Protein AF-A0A957SD73-F1 (afdb_monomer_lite)

Sequence (238 aa):
LAELARFARFSDIEFENLEGSTLFSKCFSLVGYYSRRQTLPDLIVRLGEERSAVNWQPFADRILAAPAMTEAESITAVTDQNLRLVGVSEAEQQHAERQINEAFFQCLAALLADKHQVVLLFDAYEAAPEEAESFITGHLLPYLLDESLRELVIIITGRQTPDLSSLGLNQLIVKTNLEPFTIDDVRDFMTVRSIQENPPDFTFKGVHLLSGGVPGDLALMADRLTAVASQHDPFFDD

pLDDT: mean 81.36, std 14.56, range [41.03, 97.62]

Radius of gyration: 27.58 Å; chains: 1; bounding box: 64×50×79 Å

Foldseek 3Di:
DVVLCVVCVVVVHRLVPQDDDDPVSSVVSVCLVCLVVVNNLVVLVVCCVVCVVDDSVVVSVVSVVDDRDDPVVSVVCNDPVNPPPVPQDPVNVVVVVVVVLVVVLVVVLVCCVVPVADEAEAEAVVPDDPVVVCCCLVRVVLCCVPPSCVRYHYHYDHPDDDPNVVSPCVVVDDDDDDDADDLVSLVVVLVVLVHDADPPVGDSVVVCVVCVRHVVSSVVVSVVVVVVVVVPDVVPDD

Structure (mmCIF, N/CA/C/O backbone):
data_AF-A0A957SD73-F1
#
_entry.id   AF-A0A957SD73-F1
#
loop_
_atom_site.group_PDB
_atom_site.id
_atom_site.type_symbol
_atom_site.label_atom_id
_atom_site.label_alt_id
_atom_site.label_comp_id
_atom_site.label_asym_id
_atom_site.label_entity_id
_atom_site.label_seq_id
_atom_site.pdbx_PDB_ins_code
_atom_site.Cartn_x
_atom_site.Cartn_y
_atom_site.Cartn_z
_atom_site.occupancy
_atom_site.B_iso_or_equiv
_atom_site.auth_seq_id
_atom_site.auth_comp_id
_atom_site.auth_asym_id
_atom_site.auth_atom_id
_atom_site.pdbx_PDB_model_num
ATOM 1 N N . LEU A 1 1 ? -20.475 9.998 -5.305 1.00 75.56 1 LEU A N 1
ATOM 2 C CA . LEU A 1 1 ? -20.550 11.437 -5.670 1.00 75.56 1 LEU A CA 1
ATOM 3 C C . LEU A 1 1 ? -21.823 11.781 -6.446 1.00 75.56 1 LEU A C 1
ATOM 5 O O . LEU A 1 1 ? -22.510 12.704 -6.039 1.00 75.56 1 LEU A O 1
ATOM 9 N N . ALA A 1 2 ? -22.188 11.033 -7.497 1.00 82.25 2 ALA A N 1
ATOM 10 C CA . ALA A 1 2 ? -23.404 11.298 -8.284 1.00 82.25 2 ALA A CA 1
ATOM 11 C C . ALA A 1 2 ? -24.710 11.309 -7.457 1.00 82.25 2 ALA A C 1
ATOM 13 O O . ALA A 1 2 ? -25.551 12.183 -7.649 1.00 82.25 2 ALA A O 1
ATOM 14 N N . GLU A 1 3 ? -24.859 10.386 -6.502 1.00 80.44 3 GLU A N 1
ATOM 15 C CA . GLU A 1 3 ? -26.035 10.344 -5.617 1.00 80.44 3 GLU A CA 1
ATOM 16 C C . GLU A 1 3 ? -26.129 11.576 -4.708 1.00 80.44 3 GLU A C 1
ATOM 18 O O . GLU A 1 3 ? -27.196 12.170 -4.578 1.00 80.44 3 GLU A O 1
ATOM 23 N N . LEU A 1 4 ? -24.997 12.025 -4.160 1.00 81.50 4 LEU A N 1
ATOM 24 C CA . LEU A 1 4 ? -24.929 13.235 -3.341 1.00 81.50 4 LEU A CA 1
ATOM 25 C C . LEU A 1 4 ? -25.242 14.496 -4.158 1.00 81.50 4 LEU A C 1
ATOM 27 O O . LEU A 1 4 ? -25.952 15.375 -3.683 1.00 81.50 4 LEU A O 1
ATOM 31 N N . ALA A 1 5 ? -24.767 14.574 -5.404 1.00 83.94 5 ALA A N 1
ATOM 32 C CA . ALA A 1 5 ? -25.095 15.678 -6.303 1.00 83.94 5 ALA A CA 1
ATOM 33 C C . ALA A 1 5 ? -26.594 15.721 -6.642 1.00 83.94 5 ALA A C 1
ATOM 35 O O . ALA A 1 5 ? -27.182 16.800 -6.721 1.00 83.94 5 ALA A O 1
ATOM 36 N N . ARG A 1 6 ? -27.234 14.553 -6.796 1.00 84.19 6 ARG A N 1
ATOM 37 C CA . ARG A 1 6 ? -28.689 14.448 -6.966 1.00 84.19 6 ARG A CA 1
ATOM 38 C C . ARG A 1 6 ? -29.431 14.941 -5.724 1.00 84.19 6 ARG A C 1
ATOM 40 O O . ARG A 1 6 ? -30.361 15.728 -5.866 1.00 84.19 6 ARG A O 1
ATOM 47 N N . PHE A 1 7 ? -28.999 14.523 -4.534 1.00 82.88 7 PHE A N 1
ATOM 48 C CA . PHE A 1 7 ? -29.586 14.966 -3.269 1.00 82.88 7 PHE A CA 1
ATOM 49 C C . PHE A 1 7 ? -29.419 16.476 -3.038 1.00 82.88 7 PHE A C 1
ATOM 51 O O . PHE A 1 7 ? -30.375 17.148 -2.658 1.00 82.88 7 PHE A O 1
ATOM 58 N N . ALA A 1 8 ? -28.236 17.031 -3.321 1.00 82.81 8 ALA A N 1
ATOM 59 C CA . ALA A 1 8 ? -27.967 18.464 -3.205 1.00 82.81 8 ALA A CA 1
ATOM 60 C C . ALA A 1 8 ? -28.892 19.282 -4.120 1.00 82.81 8 ALA A C 1
ATOM 62 O O . ALA A 1 8 ? -29.536 20.217 -3.655 1.00 82.81 8 ALA A O 1
ATOM 63 N N . ARG A 1 9 ? -29.061 18.862 -5.383 1.00 82.44 9 ARG A N 1
ATOM 64 C CA . ARG A 1 9 ? -30.008 19.494 -6.320 1.00 82.44 9 ARG A CA 1
ATOM 65 C C . ARG A 1 9 ? -31.457 19.378 -5.865 1.00 82.44 9 ARG A C 1
ATOM 67 O O . ARG A 1 9 ? -32.189 20.355 -5.933 1.00 82.44 9 ARG A O 1
ATOM 74 N N . PHE A 1 10 ? -31.866 18.199 -5.394 1.00 79.44 10 PHE A N 1
ATOM 75 C CA . PHE A 1 10 ? -33.194 18.001 -4.806 1.00 79.44 10 PHE A CA 1
ATOM 76 C C . PHE A 1 10 ? -33.423 18.930 -3.608 1.00 79.44 10 PHE A C 1
ATOM 78 O O . PHE A 1 10 ? -34.540 19.365 -3.344 1.00 79.44 10 PHE A O 1
ATOM 85 N N . SER A 1 11 ? -32.340 19.270 -2.917 1.00 77.00 11 SER A N 1
ATOM 86 C CA . SER A 1 11 ? -32.345 20.144 -1.761 1.00 77.00 11 SER A CA 1
ATOM 87 C C . SER A 1 11 ? -32.165 21.634 -2.055 1.00 77.00 11 SER A C 1
ATOM 89 O O . SER A 1 11 ? -32.082 22.407 -1.104 1.00 77.00 11 SER A O 1
ATOM 91 N N . ASP A 1 12 ? -32.163 22.033 -3.331 1.00 82.69 12 ASP A N 1
ATOM 92 C CA . ASP A 1 12 ? -31.912 23.405 -3.799 1.00 82.69 12 ASP A CA 1
ATOM 93 C C . ASP A 1 12 ? -30.539 23.957 -3.366 1.00 82.69 12 ASP A C 1
ATOM 95 O O . ASP A 1 12 ? -30.356 25.130 -3.038 1.00 82.69 12 ASP A O 1
ATOM 99 N N . ILE A 1 13 ? -29.546 23.065 -3.332 1.00 84.06 13 ILE A N 1
ATOM 100 C CA . ILE A 1 13 ? -28.154 23.371 -3.013 1.00 84.06 13 ILE A CA 1
ATOM 101 C C . ILE A 1 13 ? -27.313 23.115 -4.257 1.00 84.06 13 ILE A C 1
ATOM 103 O O . ILE A 1 13 ? -27.262 22.003 -4.792 1.00 84.06 13 ILE A O 1
ATOM 107 N N . GLU A 1 14 ? -26.601 24.146 -4.704 1.00 84.88 14 GLU A N 1
ATOM 108 C CA . GLU A 1 14 ? -25.599 23.998 -5.752 1.00 84.88 14 GLU A CA 1
ATOM 109 C C . GLU A 1 14 ? -24.464 23.105 -5.241 1.00 84.88 14 GLU A C 1
ATOM 111 O O . GLU A 1 14 ? -23.685 23.488 -4.370 1.00 84.88 14 GLU A O 1
ATOM 116 N N . PHE A 1 15 ? -24.379 21.890 -5.787 1.00 83.19 15 PHE A N 1
ATOM 117 C CA . PHE A 1 15 ? -23.377 20.894 -5.400 1.00 83.19 15 PHE A CA 1
ATOM 118 C C . PHE A 1 15 ? -21.935 21.413 -5.531 1.00 83.19 15 PHE A C 1
ATOM 120 O O . PHE A 1 15 ? -21.063 21.021 -4.754 1.00 83.19 15 PHE A O 1
ATOM 127 N N . GLU A 1 16 ? -21.689 22.315 -6.484 1.00 84.88 16 GLU A N 1
ATOM 128 C CA . GLU A 1 16 ? -20.384 22.953 -6.685 1.00 84.88 16 GLU A CA 1
ATOM 129 C C . GLU A 1 16 ? -20.004 23.902 -5.541 1.00 84.88 16 GLU A C 1
ATOM 131 O O . GLU A 1 16 ? -18.823 24.040 -5.243 1.00 84.88 16 GLU A O 1
ATOM 136 N N . ASN A 1 17 ? -20.987 24.463 -4.829 1.00 82.19 17 ASN A N 1
ATOM 137 C CA . ASN A 1 17 ? -20.759 25.355 -3.687 1.00 82.19 17 ASN A CA 1
ATOM 138 C C . ASN A 1 17 ? -20.501 24.601 -2.376 1.00 82.19 17 ASN A C 1
ATOM 140 O O . ASN A 1 17 ? -20.216 25.221 -1.353 1.00 82.19 17 ASN A O 1
ATOM 144 N N . LEU A 1 18 ? -20.622 23.270 -2.380 1.00 83.31 18 LEU A N 1
ATOM 145 C CA . LEU A 1 18 ? -20.186 22.442 -1.262 1.00 83.31 18 LEU A CA 1
ATOM 146 C C . LEU A 1 18 ? -18.663 22.297 -1.306 1.00 83.31 18 LEU A C 1
ATOM 148 O O . LEU A 1 18 ? -18.088 21.973 -2.343 1.00 83.31 18 LEU A O 1
ATOM 152 N N . GLU A 1 19 ? -18.005 22.501 -0.179 1.00 77.38 19 GLU A N 1
ATOM 153 C CA . GLU A 1 19 ? -16.552 22.415 -0.062 1.00 77.38 19 GLU A CA 1
ATOM 154 C C . GLU A 1 19 ? -16.044 20.963 -0.145 1.00 77.38 19 GLU A C 1
ATOM 156 O O . GLU A 1 19 ? -16.738 20.001 0.202 1.00 77.38 19 GLU A O 1
ATOM 161 N N . GLY A 1 20 ? -14.798 20.821 -0.605 1.00 76.75 20 GLY A N 1
ATOM 162 C CA . GLY A 1 20 ? -14.064 19.559 -0.677 1.00 76.75 20 GLY A CA 1
ATOM 163 C C . GLY A 1 20 ? -14.269 18.749 -1.966 1.00 76.75 20 GLY A C 1
ATOM 164 O O . GLY A 1 20 ? -15.183 18.994 -2.750 1.00 76.75 20 GLY A O 1
ATOM 165 N N . SER A 1 21 ? -13.379 17.782 -2.205 1.00 78.44 21 SER A N 1
ATOM 166 C CA . SER A 1 21 ? -13.308 16.987 -3.444 1.00 78.44 21 SER A CA 1
ATOM 167 C C . SER A 1 21 ? -13.713 15.518 -3.275 1.00 78.44 21 SER A C 1
ATOM 169 O O . SER A 1 21 ? -13.909 14.815 -4.267 1.00 78.44 21 SER A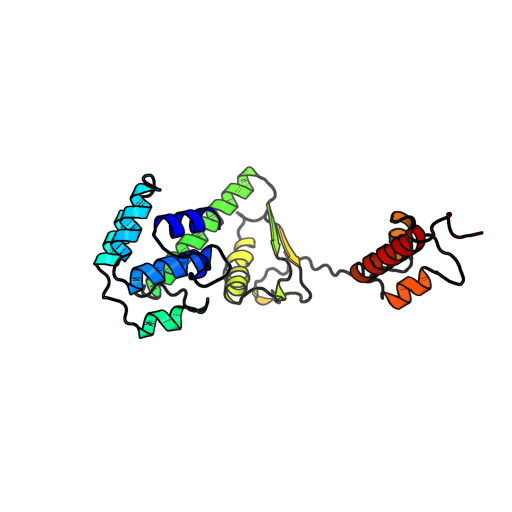 O 1
ATOM 171 N N . THR A 1 22 ? -13.875 15.042 -2.038 1.00 79.50 22 THR A N 1
ATOM 172 C CA . THR A 1 22 ? -14.248 13.657 -1.732 1.00 79.50 22 THR A CA 1
ATOM 173 C C . THR A 1 22 ? -15.737 13.548 -1.398 1.00 79.50 22 THR A C 1
ATOM 175 O O . THR A 1 22 ? -16.410 14.535 -1.092 1.00 79.50 22 THR A O 1
ATOM 178 N N . LEU A 1 23 ? -16.290 12.328 -1.458 1.00 75.31 23 LEU A N 1
ATOM 179 C CA . LEU A 1 23 ? -17.681 12.085 -1.049 1.00 75.31 23 LEU A CA 1
ATOM 180 C C . LEU A 1 23 ? -17.907 12.519 0.403 1.00 75.31 23 LEU A C 1
ATOM 182 O O . LEU A 1 23 ? -18.915 13.150 0.708 1.00 75.31 23 LEU A O 1
ATOM 186 N N . PHE A 1 24 ? -16.942 12.204 1.262 1.00 72.62 24 PHE A N 1
ATOM 187 C CA . PHE A 1 24 ? -16.967 12.541 2.674 1.00 72.62 24 PHE A CA 1
ATOM 188 C C . PHE A 1 24 ? -16.969 14.058 2.897 1.00 72.62 24 PHE A C 1
ATOM 190 O O . PHE A 1 24 ? -17.893 14.573 3.525 1.00 72.62 24 PHE A O 1
ATOM 197 N N . SER A 1 25 ? -16.013 14.787 2.309 1.00 68.44 25 SER A N 1
ATOM 198 C CA . SER A 1 25 ? -15.902 16.240 2.491 1.00 68.44 25 SER A CA 1
ATOM 199 C C . SER A 1 25 ? -17.141 16.983 1.979 1.00 68.44 25 SER A C 1
ATOM 201 O O . SER A 1 25 ? -17.639 17.897 2.633 1.00 68.44 25 SER A O 1
ATOM 203 N N . LYS A 1 26 ? -17.713 16.532 0.852 1.00 82.88 26 LYS A N 1
ATOM 204 C CA . LYS A 1 26 ? -18.953 17.095 0.298 1.00 82.88 26 LYS A CA 1
ATOM 205 C C . LYS A 1 26 ? -20.167 16.812 1.196 1.00 82.88 26 LYS A C 1
ATOM 207 O O . LYS A 1 26 ? -20.991 17.705 1.388 1.00 82.88 26 LYS A O 1
ATOM 212 N N . CYS A 1 27 ? -20.292 15.605 1.762 1.00 81.38 27 CYS A N 1
ATOM 213 C CA . CYS A 1 27 ? -21.347 15.281 2.736 1.00 81.38 27 CYS A CA 1
ATOM 214 C C . CYS A 1 27 ? -21.226 16.142 4.000 1.00 81.38 27 CYS A C 1
ATOM 216 O O . CYS A 1 27 ? -22.229 16.633 4.513 1.00 81.38 27 CYS A O 1
ATOM 218 N N . PHE A 1 28 ? -20.004 16.360 4.482 1.00 78.00 28 PHE A N 1
ATOM 219 C CA . PHE A 1 28 ? -19.760 17.196 5.651 1.00 78.00 28 PHE A CA 1
ATOM 220 C C . PHE A 1 28 ? -20.111 18.663 5.380 1.00 78.00 28 PHE A C 1
ATOM 222 O O . PHE A 1 28 ? -20.829 19.286 6.161 1.00 78.00 28 PHE A O 1
ATOM 229 N N . SER A 1 29 ? -19.705 19.197 4.224 1.00 77.94 29 SER A N 1
ATOM 230 C CA . SER A 1 29 ? -20.071 20.553 3.805 1.00 77.94 29 SER A CA 1
ATOM 231 C C . SER A 1 29 ? -21.589 20.733 3.674 1.00 77.94 29 SER A C 1
ATOM 233 O O . SER A 1 29 ? -22.127 21.775 4.053 1.00 77.94 29 SER A O 1
ATOM 235 N N . LEU A 1 30 ? -22.303 19.699 3.213 1.00 83.88 30 LEU A N 1
ATOM 236 C CA . LEU A 1 30 ? -23.765 19.682 3.154 1.00 83.88 30 LEU A CA 1
ATOM 237 C C . LEU A 1 30 ? -24.392 19.769 4.555 1.00 83.88 30 LEU A C 1
ATOM 239 O O . LEU A 1 30 ? -25.279 20.589 4.782 1.00 83.88 30 LEU A O 1
ATOM 243 N N . VAL A 1 31 ? -23.911 18.975 5.514 1.00 83.19 31 VAL A N 1
ATOM 244 C CA . VAL A 1 31 ? -24.361 19.052 6.916 1.00 83.19 31 VAL A CA 1
ATOM 245 C C . VAL A 1 31 ? -24.057 20.432 7.505 1.00 83.19 31 VAL A C 1
ATOM 247 O O . VAL A 1 31 ? -24.930 21.046 8.120 1.00 83.19 31 VAL A O 1
ATOM 250 N N . GLY A 1 32 ? -22.862 20.971 7.246 1.00 77.06 32 GLY A N 1
ATOM 251 C CA . GLY A 1 32 ? -22.474 22.324 7.645 1.00 77.06 32 GLY A CA 1
ATOM 252 C C . GLY A 1 32 ? -23.390 23.402 7.059 1.00 77.06 32 GLY A C 1
ATOM 253 O O . GLY A 1 32 ? -23.782 24.332 7.762 1.00 77.06 32 GLY A O 1
ATOM 254 N N . TYR A 1 33 ? -23.805 23.263 5.797 1.00 81.94 33 TYR A N 1
ATOM 255 C CA . TYR A 1 33 ? -24.758 24.166 5.149 1.00 81.94 33 TYR A CA 1
ATOM 256 C C . TYR A 1 33 ? -26.109 24.211 5.878 1.00 81.94 33 TYR A C 1
ATOM 258 O O . TYR A 1 33 ? -26.609 25.299 6.170 1.00 81.94 33 TYR A O 1
ATOM 266 N N . TYR A 1 34 ? -26.677 23.048 6.206 1.00 81.25 34 TYR A N 1
ATOM 267 C CA . TYR A 1 34 ? -27.949 22.949 6.929 1.00 81.25 34 TYR A CA 1
ATOM 268 C C . TYR A 1 34 ? -27.842 23.411 8.385 1.00 81.25 34 TYR A C 1
ATOM 270 O O . TYR A 1 34 ? -28.748 24.075 8.895 1.00 81.25 34 TYR A O 1
ATOM 278 N N . SER A 1 35 ? -26.715 23.116 9.035 1.00 75.50 35 SER A N 1
ATOM 279 C CA . SER A 1 35 ? -26.416 23.568 10.395 1.00 75.50 35 SER A CA 1
ATOM 280 C C . SER A 1 35 ? -26.361 25.100 10.477 1.00 75.50 35 SER A C 1
ATOM 282 O O . SER A 1 35 ? -27.080 25.697 11.277 1.00 75.50 35 SER A O 1
ATOM 284 N N . ARG A 1 36 ? -25.638 25.761 9.554 1.00 72.50 36 ARG A N 1
ATOM 285 C CA . ARG A 1 36 ? -25.558 27.237 9.468 1.00 72.50 36 ARG A CA 1
ATOM 286 C C . ARG A 1 36 ? -26.917 27.917 9.317 1.00 72.50 36 ARG A C 1
ATOM 288 O O . ARG A 1 36 ? -27.098 29.046 9.757 1.00 72.50 36 ARG A O 1
ATOM 295 N N . ARG A 1 37 ? -27.872 27.244 8.676 1.00 78.56 37 ARG A N 1
ATOM 296 C CA . ARG A 1 37 ? -29.227 27.761 8.449 1.00 78.56 37 ARG A CA 1
ATOM 297 C C . ARG A 1 37 ? -30.228 27.331 9.518 1.00 78.56 37 ARG A C 1
ATOM 299 O O . ARG A 1 37 ? -31.403 27.630 9.360 1.00 78.56 37 ARG A O 1
ATOM 306 N N . GLN A 1 38 ? -29.791 26.614 10.557 1.00 75.44 38 GLN A N 1
ATOM 307 C CA . GLN A 1 38 ? -30.662 26.028 11.584 1.00 75.44 38 GLN A CA 1
ATOM 308 C C . GLN A 1 38 ? -31.777 25.140 10.994 1.00 75.44 38 GLN A C 1
ATOM 310 O O . GLN A 1 38 ? -32.845 24.987 11.575 1.00 75.44 38 GLN A O 1
ATOM 315 N N . THR A 1 39 ? -31.518 24.529 9.834 1.00 83.62 39 THR A N 1
ATOM 316 C CA . THR A 1 39 ? -32.457 23.661 9.092 1.00 83.62 39 THR A CA 1
ATOM 317 C C . THR A 1 39 ? -31.992 22.206 9.095 1.00 83.62 39 THR A C 1
ATOM 319 O O . THR A 1 39 ? -32.445 21.381 8.309 1.00 83.62 39 THR A O 1
ATOM 322 N N . LEU A 1 40 ? -31.076 21.852 9.999 1.00 80.75 40 LEU A N 1
ATOM 323 C CA . LEU A 1 40 ? -30.594 20.482 10.159 1.00 80.75 40 LEU A CA 1
ATOM 324 C C . LEU A 1 40 ? -31.712 19.456 10.453 1.00 80.75 40 LEU A C 1
ATOM 326 O O . LEU A 1 40 ? -31.629 18.347 9.923 1.00 80.75 40 LEU A O 1
ATOM 330 N N . PRO A 1 41 ? -32.793 19.798 11.190 1.00 81.12 41 PRO A N 1
ATOM 331 C CA . PRO A 1 41 ? -33.966 18.929 11.279 1.00 81.12 41 PRO A CA 1
ATOM 332 C C . PRO A 1 41 ? -34.602 18.621 9.913 1.00 81.12 41 PRO A C 1
ATOM 334 O O . PRO A 1 41 ? -34.962 17.474 9.658 1.00 81.12 41 PRO A O 1
ATOM 337 N N . ASP A 1 42 ? -34.663 19.597 9.001 1.00 82.44 42 ASP A N 1
ATOM 338 C CA . ASP A 1 42 ? -35.224 19.406 7.656 1.00 82.44 42 ASP A CA 1
ATOM 339 C C . ASP A 1 42 ? -34.368 18.446 6.821 1.00 82.44 42 ASP A C 1
ATOM 341 O O . ASP A 1 42 ? -34.900 17.643 6.053 1.00 82.44 42 ASP A O 1
ATOM 345 N N . LEU A 1 43 ? -33.039 18.487 6.992 1.00 85.62 43 LEU A N 1
ATOM 346 C CA . LEU A 1 43 ? -32.128 17.523 6.369 1.00 85.62 43 LEU A CA 1
ATOM 347 C C . LEU A 1 43 ? -32.443 16.096 6.832 1.00 85.62 43 LEU A C 1
ATOM 349 O O . LEU A 1 43 ? -32.510 15.187 6.008 1.00 85.62 43 LEU A O 1
ATOM 353 N N . ILE A 1 44 ? -32.666 15.899 8.133 1.00 85.06 44 ILE A N 1
ATOM 354 C CA . ILE A 1 44 ? -32.986 14.581 8.691 1.00 85.06 44 ILE A CA 1
ATOM 355 C C . ILE A 1 44 ? -34.327 14.067 8.180 1.00 85.06 44 ILE A C 1
ATOM 357 O O . ILE A 1 44 ? -34.417 12.900 7.804 1.00 85.06 44 ILE A O 1
ATOM 361 N N . VAL A 1 45 ? -35.348 14.924 8.122 1.00 83.81 45 VAL A N 1
ATOM 362 C CA . VAL A 1 45 ? -36.658 14.554 7.567 1.00 83.81 45 VAL A CA 1
ATOM 363 C C . VAL A 1 45 ? -36.501 14.077 6.121 1.00 83.81 45 VAL A C 1
ATOM 365 O O . VAL A 1 45 ? -36.962 12.989 5.784 1.00 83.81 45 VAL A O 1
ATOM 368 N N . ARG A 1 46 ? -35.756 14.819 5.292 1.00 83.00 46 ARG A N 1
ATOM 369 C CA . ARG A 1 46 ? -35.493 14.447 3.890 1.00 83.00 46 ARG A CA 1
ATOM 370 C C . ARG A 1 46 ? -34.698 13.148 3.752 1.00 83.00 46 ARG A C 1
ATOM 372 O O . ARG A 1 46 ? -35.000 12.330 2.886 1.00 83.00 46 ARG A O 1
ATOM 379 N N . LEU A 1 47 ? -33.701 12.926 4.609 1.00 84.94 47 LEU A N 1
ATOM 380 C CA . LEU A 1 47 ? -32.960 11.661 4.648 1.00 84.94 47 LEU A CA 1
ATOM 381 C C . LEU A 1 47 ? -33.860 10.493 5.079 1.00 84.94 47 LEU A C 1
ATOM 383 O O . LEU A 1 47 ? -33.731 9.394 4.541 1.00 84.94 47 LEU A O 1
ATOM 387 N N . GLY A 1 48 ? -34.807 10.733 5.988 1.00 82.88 48 GLY A N 1
ATOM 388 C CA . GLY A 1 48 ? -35.833 9.767 6.381 1.00 82.88 48 GLY A CA 1
ATOM 389 C C . GLY A 1 48 ? -36.783 9.395 5.242 1.00 82.88 48 GLY A C 1
ATOM 390 O O . GLY A 1 48 ? -37.150 8.227 5.116 1.00 82.88 48 GLY A O 1
ATOM 391 N N . GLU A 1 49 ? -37.127 10.348 4.376 1.00 83.69 49 GLU A N 1
ATOM 392 C CA . GLU A 1 49 ? -37.952 10.105 3.186 1.00 83.69 49 GLU A CA 1
ATOM 393 C C . GLU A 1 49 ? -37.215 9.267 2.125 1.00 83.69 49 GLU A C 1
ATOM 395 O O . GLU A 1 49 ? -37.789 8.328 1.573 1.00 83.69 49 GLU A O 1
ATOM 400 N N . GLU A 1 50 ? -35.934 9.549 1.854 1.00 81.25 50 GLU A N 1
ATOM 401 C CA . GLU A 1 50 ? -35.153 8.814 0.839 1.00 81.25 50 GLU A CA 1
ATOM 402 C C . GLU A 1 50 ? -34.603 7.466 1.351 1.00 81.25 50 GLU A C 1
ATOM 404 O O . GLU A 1 50 ? -34.345 6.537 0.572 1.00 81.25 50 GLU A O 1
ATOM 409 N N . ARG A 1 51 ? -34.394 7.345 2.666 1.00 82.44 51 ARG A N 1
ATOM 410 C CA . ARG A 1 51 ? -33.806 6.172 3.330 1.00 82.44 51 ARG A CA 1
ATOM 411 C C . ARG A 1 51 ? -34.641 5.764 4.541 1.00 82.44 51 ARG A C 1
ATOM 413 O O . ARG A 1 51 ? -34.141 5.712 5.663 1.00 82.44 51 ARG A O 1
ATOM 420 N N . SER A 1 52 ? -35.892 5.391 4.286 1.00 82.25 52 SER A N 1
ATOM 421 C CA . SER A 1 52 ? -36.854 4.951 5.310 1.00 82.25 52 SER A CA 1
ATOM 422 C C . SER A 1 52 ? -36.433 3.697 6.089 1.00 82.25 52 SER A C 1
ATOM 424 O O . SER A 1 52 ? -36.935 3.454 7.183 1.00 82.25 52 SER A O 1
ATOM 426 N N . ALA A 1 53 ? -35.498 2.906 5.553 1.00 82.44 53 ALA A N 1
ATOM 427 C CA . ALA A 1 53 ? -34.929 1.739 6.229 1.00 82.44 53 ALA A CA 1
ATOM 428 C C . ALA A 1 53 ? -33.922 2.096 7.342 1.00 82.44 53 ALA A C 1
ATOM 430 O O . ALA A 1 53 ? -33.570 1.234 8.145 1.00 82.44 53 ALA A O 1
ATOM 431 N N . VAL A 1 54 ? -33.433 3.338 7.384 1.00 80.62 54 VAL A N 1
ATOM 432 C CA . VAL A 1 54 ? -32.465 3.800 8.384 1.00 80.62 54 VAL A CA 1
ATOM 433 C C . VAL A 1 54 ? -33.215 4.492 9.521 1.00 80.62 54 VAL A C 1
ATOM 435 O O . VAL A 1 54 ? -34.045 5.369 9.292 1.00 80.62 54 VAL A O 1
ATOM 438 N N . ASN A 1 55 ? -32.920 4.113 10.766 1.00 83.12 55 ASN A N 1
ATOM 439 C CA . ASN A 1 55 ? -33.485 4.785 11.932 1.00 83.12 55 ASN A CA 1
ATOM 440 C C . ASN A 1 55 ? -32.728 6.091 12.215 1.00 83.12 55 ASN A C 1
ATOM 442 O O . ASN A 1 55 ? -31.687 6.088 12.872 1.00 83.12 55 ASN A O 1
ATOM 446 N N . TRP A 1 56 ? -33.265 7.206 11.724 1.00 80.88 56 TRP A N 1
ATOM 447 C CA . TRP A 1 56 ? -32.677 8.537 11.896 1.00 80.88 56 TRP A CA 1
ATOM 448 C C . TRP A 1 56 ? -33.026 9.213 13.230 1.00 80.88 56 TRP A C 1
ATOM 450 O O . TRP A 1 56 ? -32.383 10.196 13.603 1.00 80.88 56 TRP A O 1
ATOM 460 N N . GLN A 1 57 ? -34.009 8.687 13.971 1.00 76.69 57 GLN A N 1
ATOM 461 C CA . GLN A 1 57 ? -34.529 9.305 15.195 1.00 76.69 57 GLN A CA 1
ATOM 462 C C . GLN A 1 57 ? -33.448 9.592 16.258 1.00 76.69 57 GLN A C 1
ATOM 464 O O . GLN A 1 57 ? -33.416 10.711 16.768 1.00 76.69 57 GLN A O 1
ATOM 469 N N . PRO A 1 58 ? -32.487 8.683 16.534 1.00 76.69 58 PRO A N 1
ATOM 470 C CA . PRO A 1 58 ? -31.439 8.942 17.523 1.00 76.69 58 PRO A CA 1
ATOM 471 C C . PRO A 1 58 ? -30.545 10.142 17.182 1.00 76.69 58 PRO A C 1
ATOM 473 O O . PRO A 1 58 ? -29.967 10.756 18.076 1.00 76.69 58 PRO A O 1
ATOM 476 N N . PHE A 1 59 ? -30.407 10.477 15.897 1.00 72.56 59 PHE A N 1
ATOM 477 C CA . PHE A 1 59 ? -29.633 11.633 15.446 1.00 72.56 59 PHE A CA 1
ATOM 478 C C . PHE A 1 59 ? -30.450 12.922 15.562 1.00 72.56 59 PHE A C 1
ATOM 480 O O . PHE A 1 59 ? -29.917 13.940 16.002 1.00 72.56 59 PHE A O 1
ATOM 487 N N . ALA A 1 60 ? -31.747 12.860 15.238 1.00 72.06 60 ALA A N 1
ATOM 488 C CA . ALA A 1 60 ? -32.677 13.974 15.414 1.00 72.06 60 ALA A CA 1
ATOM 489 C C . ALA A 1 60 ? -32.729 14.428 16.878 1.00 72.06 60 ALA A C 1
ATOM 491 O O . ALA A 1 60 ? -32.583 15.615 17.165 1.00 72.06 60 ALA A O 1
ATOM 492 N N . ASP A 1 61 ? -32.848 13.470 17.800 1.00 73.19 61 ASP A N 1
ATOM 493 C CA . ASP A 1 61 ? -32.945 13.740 19.234 1.00 73.19 61 ASP A CA 1
ATOM 494 C C . ASP A 1 61 ? -31.671 14.418 19.773 1.00 73.19 61 ASP A C 1
ATOM 496 O O . ASP A 1 61 ? -31.750 15.340 20.583 1.00 73.19 61 ASP A O 1
ATOM 500 N N . ARG A 1 62 ? -30.488 14.025 19.276 1.00 69.19 62 ARG A N 1
ATOM 501 C CA . ARG A 1 62 ? -29.205 14.654 19.644 1.00 69.19 62 ARG A CA 1
ATOM 502 C C 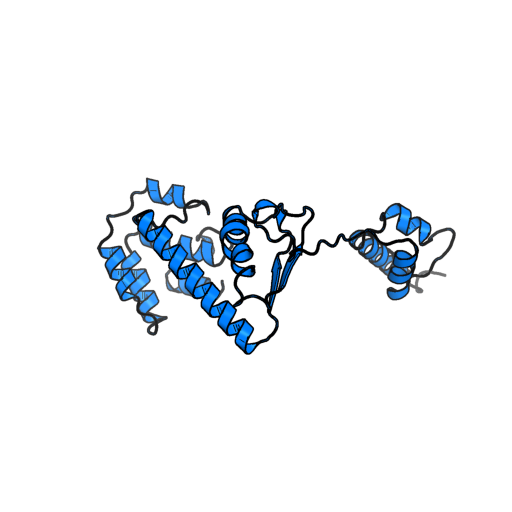. ARG A 1 62 ? -29.071 16.077 19.114 1.00 69.19 62 ARG A C 1
ATOM 504 O O . ARG A 1 62 ? -28.582 16.940 19.832 1.00 69.19 62 ARG A O 1
ATOM 511 N N . ILE A 1 63 ? -29.503 16.325 17.880 1.00 66.56 63 ILE A N 1
ATOM 512 C CA . ILE A 1 63 ? -29.440 17.657 17.261 1.00 66.56 63 ILE A CA 1
ATOM 513 C C . ILE A 1 63 ? -30.387 18.634 17.956 1.00 66.56 63 ILE A C 1
ATOM 515 O O . ILE A 1 63 ? -30.024 19.786 18.164 1.00 66.56 63 ILE A O 1
ATOM 519 N N . LEU A 1 64 ? -31.570 18.171 18.362 1.00 65.06 64 LEU A N 1
ATOM 520 C CA . LEU A 1 64 ? -32.525 18.981 19.119 1.00 65.06 64 LEU A CA 1
ATOM 521 C C . LEU A 1 64 ? -32.074 19.241 20.566 1.00 65.06 64 LEU A C 1
ATOM 523 O O . LEU A 1 64 ? -32.483 20.237 21.159 1.00 65.06 64 LEU A O 1
ATOM 527 N N . ALA A 1 65 ? -31.241 18.362 21.131 1.00 64.38 65 ALA A N 1
ATOM 528 C CA . ALA A 1 65 ? -30.688 18.505 22.477 1.00 64.38 65 ALA A CA 1
ATOM 529 C C . ALA A 1 65 ? -29.378 19.318 22.536 1.00 64.38 65 ALA A C 1
ATOM 531 O O . ALA A 1 65 ? -28.960 19.708 23.628 1.00 64.38 65 ALA A O 1
ATOM 532 N N . ALA A 1 66 ? -28.720 19.570 21.399 1.00 58.25 66 ALA A N 1
ATOM 533 C CA . ALA A 1 66 ? -27.448 20.285 21.347 1.00 58.25 66 ALA A CA 1
ATOM 534 C C . ALA A 1 66 ? -27.642 21.818 21.388 1.00 58.25 66 ALA A C 1
ATOM 536 O O . ALA A 1 66 ? -28.542 22.344 20.726 1.00 58.25 66 ALA A O 1
ATOM 537 N N . PRO A 1 67 ? -26.802 22.573 22.125 1.00 54.53 67 PRO A N 1
ATOM 538 C CA . PRO A 1 67 ? -26.795 24.031 22.041 1.00 54.53 67 PRO A CA 1
ATOM 539 C C . PRO A 1 67 ? -26.381 24.481 20.631 1.00 54.53 67 PRO A C 1
ATOM 541 O O . PRO A 1 67 ? -25.551 23.844 19.985 1.00 54.53 67 PRO A O 1
ATOM 544 N N . ALA A 1 68 ? -26.966 25.583 20.150 1.00 53.81 68 ALA A N 1
ATOM 545 C CA . ALA A 1 68 ? -26.659 26.137 18.833 1.00 53.81 68 ALA A CA 1
ATOM 546 C C . ALA A 1 68 ? -25.151 26.424 18.708 1.00 53.81 68 ALA A C 1
ATOM 548 O O . ALA A 1 68 ? -24.624 27.266 19.435 1.00 53.81 68 ALA A O 1
ATOM 549 N N . MET A 1 69 ? -24.473 25.720 17.795 1.00 50.38 69 MET A N 1
ATOM 550 C CA . MET A 1 69 ? -23.058 25.948 17.488 1.00 50.38 69 MET A CA 1
ATOM 551 C C . MET A 1 69 ? -22.844 27.400 17.055 1.00 50.38 69 MET A C 1
ATOM 553 O O . MET A 1 69 ? -23.612 27.938 16.253 1.00 50.38 69 MET A O 1
ATOM 557 N N . THR A 1 70 ? -21.803 28.039 17.586 1.00 49.03 70 THR A N 1
ATOM 558 C CA . THR A 1 70 ? -21.492 29.436 17.250 1.00 49.03 70 THR A CA 1
ATOM 559 C C . THR A 1 70 ? -20.592 29.525 16.019 1.00 49.03 70 THR A C 1
ATOM 561 O O . THR A 1 70 ? -19.811 28.624 15.725 1.00 49.03 70 THR A O 1
ATOM 564 N N . GLU A 1 71 ? -20.695 30.642 15.294 1.00 44.72 71 GLU A N 1
ATOM 565 C CA . GLU A 1 71 ? -20.038 30.921 14.003 1.00 44.72 71 GLU A CA 1
ATOM 566 C C . GLU A 1 71 ? -18.514 30.657 14.006 1.00 44.72 71 GLU A C 1
ATOM 568 O O . GLU A 1 71 ? -17.944 30.246 12.992 1.00 44.72 71 GLU A O 1
ATOM 573 N N . ALA A 1 72 ? -17.871 30.802 15.170 1.00 43.25 72 ALA A N 1
ATOM 574 C CA . ALA A 1 72 ? -16.445 30.567 15.381 1.00 43.25 72 ALA A CA 1
ATOM 575 C C . ALA A 1 72 ? -16.039 29.080 15.426 1.00 43.25 72 ALA A C 1
ATOM 577 O O . ALA A 1 72 ? -14.893 28.771 15.125 1.00 43.25 72 ALA A O 1
ATOM 578 N N . GLU A 1 73 ? -16.944 28.155 15.758 1.00 49.25 73 GLU A N 1
ATOM 579 C CA . GLU A 1 73 ? -16.654 26.709 15.825 1.00 49.25 73 GLU A CA 1
ATOM 580 C C . GLU A 1 73 ? -16.773 26.038 14.447 1.00 49.25 73 GLU A C 1
ATOM 582 O O . GLU A 1 73 ? -16.121 25.035 14.167 1.00 49.25 73 GLU A O 1
ATOM 587 N N . SER A 1 74 ? -17.572 26.625 13.552 1.00 44.91 74 SER A N 1
ATOM 588 C CA . SER A 1 74 ? -17.818 26.120 12.197 1.00 44.91 74 SER A CA 1
ATOM 589 C C . SER A 1 74 ? -16.688 26.382 11.192 1.00 44.91 74 SER A C 1
ATOM 591 O O . SER A 1 74 ? -16.581 25.645 10.216 1.00 44.91 74 SER A O 1
ATOM 593 N N . ILE A 1 75 ? -15.855 27.410 11.399 1.00 44.09 75 ILE A N 1
ATOM 594 C CA . ILE A 1 75 ? -14.777 27.781 10.458 1.00 44.09 75 ILE A CA 1
ATOM 595 C C . ILE A 1 75 ? -13.478 27.019 10.768 1.00 44.09 75 ILE A C 1
ATOM 597 O O . ILE A 1 75 ? -12.726 26.675 9.860 1.00 44.09 75 ILE A O 1
ATOM 601 N N . THR A 1 76 ? -13.229 26.675 12.032 1.00 41.47 76 THR A N 1
ATOM 602 C CA . THR A 1 76 ? -12.062 25.878 12.449 1.00 41.47 76 THR A CA 1
ATOM 603 C C . THR A 1 76 ? -12.214 24.386 12.147 1.00 41.47 76 THR A C 1
ATOM 605 O O . THR A 1 76 ? -11.216 23.678 12.093 1.00 41.47 76 THR A O 1
ATOM 608 N N . ALA A 1 77 ? -13.432 23.894 11.904 1.00 43.47 77 ALA A N 1
ATOM 609 C CA . ALA A 1 77 ? -13.723 22.478 11.656 1.00 43.47 77 ALA A CA 1
ATOM 610 C C . ALA A 1 77 ? -13.364 21.971 10.238 1.00 43.47 77 ALA A C 1
ATOM 612 O O . ALA A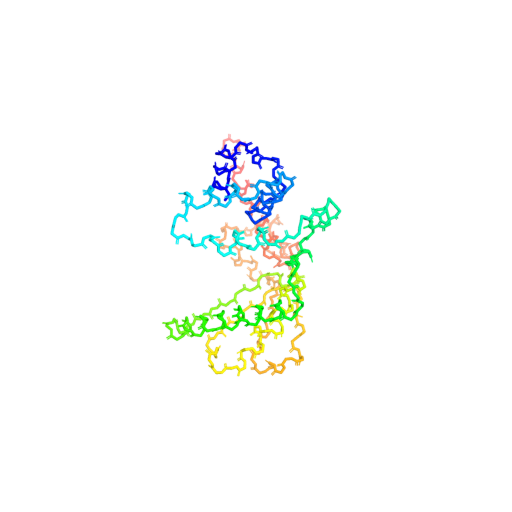 1 77 ? -13.635 20.818 9.922 1.00 43.47 77 ALA A O 1
ATOM 613 N N . VAL A 1 78 ? -12.780 22.811 9.373 1.00 44.94 78 VAL A N 1
ATOM 614 C CA . VAL A 1 78 ? -12.510 22.483 7.952 1.00 44.94 78 VAL A CA 1
ATOM 615 C C . VAL A 1 78 ? -11.107 21.885 7.722 1.00 44.94 78 VAL A C 1
ATOM 617 O O . VAL A 1 78 ? -10.693 21.659 6.590 1.00 44.94 78 VAL A O 1
ATOM 620 N N . THR A 1 79 ? -10.365 21.553 8.778 1.00 44.03 79 THR A N 1
ATOM 621 C CA . THR A 1 79 ? -9.183 20.683 8.673 1.00 44.03 79 THR A CA 1
ATOM 622 C C . THR A 1 79 ? -9.533 19.268 9.130 1.00 44.03 79 THR A C 1
ATOM 624 O O . THR A 1 79 ? -10.183 19.104 10.161 1.00 44.03 79 THR A O 1
ATOM 627 N N . ASP A 1 80 ? -9.071 18.243 8.397 1.00 42.22 80 ASP A N 1
ATOM 628 C CA . ASP A 1 80 ? -9.261 16.810 8.723 1.00 42.22 80 ASP A CA 1
ATOM 629 C C . ASP A 1 80 ? -8.879 16.459 10.181 1.00 42.22 80 ASP A C 1
ATOM 631 O O . ASP A 1 80 ? -9.389 15.500 10.753 1.00 42.22 80 ASP A O 1
ATOM 635 N N . GLN A 1 81 ? -8.061 17.293 10.831 1.00 41.03 81 GLN A N 1
ATOM 636 C CA . GLN A 1 81 ? -7.673 17.185 12.242 1.00 41.03 81 GLN A CA 1
ATOM 637 C C . GLN A 1 81 ? -8.786 17.503 13.264 1.00 41.03 81 GLN A C 1
ATOM 639 O O . GLN A 1 81 ? -8.618 17.215 14.447 1.00 41.03 81 GLN A O 1
ATOM 644 N N . ASN A 1 82 ? -9.925 18.077 12.856 1.00 41.50 82 ASN A N 1
ATOM 645 C CA . ASN A 1 82 ? -11.016 18.469 13.763 1.00 41.50 82 ASN A CA 1
ATOM 646 C C . ASN A 1 82 ? -12.238 17.534 13.713 1.00 41.50 82 ASN A C 1
ATOM 648 O O . ASN A 1 82 ? -13.352 17.935 14.043 1.00 41.50 82 ASN A O 1
ATOM 652 N N . LEU A 1 83 ? -12.020 16.249 13.415 1.00 48.03 83 LEU A N 1
ATOM 653 C CA . LEU A 1 83 ? -12.994 15.149 13.546 1.00 48.03 83 LEU A CA 1
ATOM 654 C C . LEU A 1 83 ? -13.477 14.871 14.986 1.00 48.03 83 LEU A C 1
ATOM 656 O O . LEU A 1 83 ? -14.207 13.906 15.221 1.00 48.03 83 LEU A O 1
ATOM 660 N N . ARG A 1 84 ? -13.108 15.700 15.968 1.00 45.94 84 ARG A N 1
ATOM 661 C CA . ARG A 1 84 ? -13.664 15.618 17.320 1.00 45.94 84 ARG A CA 1
ATOM 662 C C . ARG A 1 84 ? -15.148 15.955 17.235 1.00 45.94 84 ARG A C 1
ATOM 664 O O . ARG A 1 84 ? -15.507 17.116 17.057 1.00 45.94 84 ARG A O 1
ATOM 671 N N . LEU A 1 85 ? -16.002 14.934 17.334 1.00 46.31 85 LEU A N 1
ATOM 672 C CA . LEU A 1 85 ? -17.445 15.083 17.522 1.00 46.31 85 LEU A CA 1
ATOM 673 C C . LEU A 1 85 ? -17.679 16.171 18.576 1.00 46.31 85 LEU A C 1
ATOM 675 O O . LEU A 1 85 ? -17.395 15.970 19.757 1.00 46.31 85 LEU A O 1
ATOM 679 N N . VAL A 1 86 ? -18.139 17.343 18.136 1.00 42.84 86 VAL A N 1
ATOM 680 C CA . VAL A 1 86 ? -18.378 18.490 19.013 1.00 42.84 86 VAL A CA 1
ATOM 681 C C . VAL A 1 86 ? -19.341 18.038 20.115 1.00 42.84 86 VAL A C 1
ATOM 683 O O . VAL A 1 86 ? -20.479 17.669 19.835 1.00 42.84 86 VAL A O 1
ATOM 686 N N . GLY A 1 87 ? -18.858 18.010 21.361 1.00 52.22 87 GLY A N 1
ATOM 687 C CA . GLY A 1 87 ? -19.639 17.638 22.546 1.00 52.22 87 GLY A CA 1
ATOM 688 C C . GLY A 1 87 ? -19.490 16.198 23.055 1.00 52.22 87 GLY A C 1
ATOM 689 O O . GLY A 1 87 ? -20.138 15.867 24.044 1.00 52.22 87 GLY A O 1
ATOM 690 N N . VAL A 1 88 ? -18.653 15.354 22.443 1.00 55.16 88 VAL A N 1
ATOM 691 C CA . VAL A 1 88 ? -18.357 14.007 22.967 1.00 55.16 88 VAL A CA 1
ATOM 692 C C . VAL A 1 88 ? -17.161 14.089 23.912 1.00 55.16 88 VAL A C 1
ATOM 694 O O . VAL A 1 88 ? -16.126 14.663 23.573 1.00 55.16 88 VAL A O 1
ATOM 697 N N . SER A 1 89 ? -17.303 13.558 25.126 1.00 74.50 89 SER A N 1
ATOM 698 C CA . SER A 1 89 ? -16.199 13.525 26.088 1.00 74.50 89 SER A CA 1
ATOM 699 C C . SER A 1 89 ? -15.056 12.641 25.571 1.00 74.50 89 SER A C 1
ATOM 701 O O . SER A 1 89 ? -15.292 11.654 24.876 1.00 74.50 89 SER A O 1
ATOM 703 N N . GLU A 1 90 ? -13.805 12.940 25.941 1.00 74.88 90 GLU A N 1
ATOM 704 C CA . GLU A 1 90 ? -12.647 12.117 25.536 1.00 74.88 90 GLU A CA 1
ATOM 705 C C . GLU A 1 90 ? -12.829 10.635 25.914 1.00 74.88 90 GLU A C 1
ATOM 707 O O . GLU A 1 90 ? -12.418 9.740 25.178 1.00 74.88 90 GLU A O 1
ATOM 712 N N . ALA A 1 91 ? -13.515 10.367 27.029 1.00 77.81 91 ALA A N 1
ATOM 713 C CA . ALA A 1 91 ? -13.845 9.017 27.473 1.00 77.81 91 ALA A CA 1
ATOM 714 C C . ALA A 1 91 ? -14.831 8.302 26.532 1.00 77.81 91 ALA A C 1
ATOM 716 O O . ALA A 1 91 ? -14.667 7.115 26.251 1.00 77.81 91 ALA A O 1
ATOM 717 N N . GLU A 1 92 ? -15.847 9.006 26.032 1.00 75.19 92 GLU A N 1
ATOM 718 C CA . GLU A 1 92 ? -16.810 8.454 25.074 1.00 75.19 92 GLU A CA 1
ATOM 719 C C . GLU A 1 92 ? -16.165 8.209 23.710 1.00 75.19 92 GLU A C 1
ATOM 721 O O . GLU A 1 92 ? -16.456 7.195 23.077 1.00 75.19 92 GLU A O 1
ATOM 726 N N . GLN A 1 93 ? -15.252 9.085 23.284 1.00 74.00 93 GLN A N 1
ATOM 727 C CA . GLN A 1 93 ? -14.500 8.896 22.047 1.00 74.00 93 GLN A CA 1
ATOM 728 C C . GLN A 1 93 ? -13.606 7.650 22.127 1.00 74.00 93 GLN A C 1
ATOM 730 O O . GLN A 1 93 ? -13.703 6.775 21.270 1.00 74.00 93 GLN A O 1
ATOM 735 N N . GLN A 1 94 ? -12.824 7.505 23.200 1.00 79.94 94 GLN A N 1
ATOM 736 C CA . GLN A 1 94 ? -12.008 6.306 23.427 1.00 79.94 94 GLN A CA 1
ATOM 737 C C . GLN A 1 94 ? -12.856 5.032 23.523 1.00 79.94 94 GLN A C 1
ATOM 739 O O . GLN A 1 94 ? -12.433 3.954 23.096 1.00 79.94 94 GLN A O 1
ATOM 744 N N . HIS A 1 95 ? -14.056 5.129 24.103 1.00 78.50 95 HIS A N 1
ATOM 745 C CA . HIS A 1 95 ? -14.974 4.000 24.173 1.00 78.50 95 HIS A CA 1
ATOM 746 C C . HIS A 1 95 ? -15.488 3.603 22.786 1.00 78.50 95 HIS A C 1
ATOM 748 O O . HIS A 1 95 ? -15.489 2.416 22.460 1.00 78.50 95 HIS A O 1
ATOM 754 N N . ALA A 1 96 ? -15.877 4.579 21.962 1.00 81.19 96 ALA A N 1
ATOM 755 C CA . ALA A 1 96 ? -16.322 4.343 20.594 1.00 81.19 96 ALA A CA 1
ATOM 756 C C . ALA A 1 96 ? -15.200 3.756 19.724 1.00 81.19 96 ALA A C 1
ATOM 758 O O . ALA A 1 96 ? -15.418 2.748 19.058 1.00 81.19 96 ALA A O 1
ATOM 759 N N . GLU A 1 97 ? -13.991 4.317 19.785 1.00 83.81 97 GLU A N 1
ATOM 760 C CA . GLU A 1 97 ? -12.814 3.800 19.072 1.00 83.81 97 GLU A CA 1
ATOM 761 C C . GLU A 1 97 ? -12.526 2.344 19.450 1.00 83.81 97 GLU A C 1
ATOM 763 O O . GLU A 1 97 ? -12.319 1.499 18.579 1.00 83.81 97 GLU A O 1
ATOM 768 N N . ARG A 1 98 ? -12.603 2.009 20.744 1.00 85.81 98 ARG A N 1
ATOM 769 C CA . ARG A 1 98 ? -12.435 0.626 21.203 1.00 85.81 98 ARG A CA 1
ATOM 770 C C . ARG A 1 98 ? -13.497 -0.307 20.627 1.00 85.81 98 ARG A C 1
ATOM 772 O O . ARG A 1 98 ? -13.139 -1.379 20.153 1.00 85.81 98 ARG A O 1
ATOM 779 N N . GLN A 1 99 ? -14.771 0.091 20.654 1.00 88.56 99 GLN A N 1
ATOM 780 C CA . GLN A 1 99 ? -15.859 -0.724 20.102 1.00 88.56 99 GLN A CA 1
ATOM 781 C C . GLN A 1 99 ? -15.707 -0.936 18.593 1.00 88.56 99 GLN A C 1
ATOM 783 O O . GLN A 1 99 ? -15.938 -2.039 18.102 1.00 88.56 99 GLN A O 1
ATOM 788 N N . ILE A 1 100 ? -15.305 0.105 17.859 1.00 89.31 100 ILE A N 1
ATOM 789 C CA . ILE A 1 100 ? -15.071 0.026 16.414 1.00 89.31 100 ILE A CA 1
ATOM 790 C C . ILE A 1 100 ? -13.921 -0.939 16.121 1.00 89.31 100 ILE A C 1
ATOM 792 O O . ILE A 1 100 ? -14.076 -1.828 15.285 1.00 89.31 100 ILE A O 1
ATOM 796 N N . ASN A 1 101 ? -12.801 -0.807 16.835 1.00 89.75 101 ASN A N 1
ATOM 797 C CA . ASN A 1 101 ? -11.645 -1.682 16.658 1.00 89.75 101 ASN A CA 1
ATOM 798 C C . ASN A 1 101 ? -11.991 -3.138 16.992 1.00 89.75 101 ASN A C 1
ATOM 800 O O . ASN A 1 101 ? -11.670 -4.039 16.223 1.00 89.75 101 ASN A O 1
ATOM 804 N N . GLU A 1 102 ? -12.699 -3.378 18.095 1.00 90.94 102 GLU A N 1
ATOM 805 C CA . GLU A 1 102 ? -13.138 -4.719 18.484 1.00 90.94 102 GLU A CA 1
ATOM 806 C C . GLU A 1 102 ? -14.053 -5.349 17.422 1.00 90.94 102 GLU A C 1
ATOM 808 O O . GLU A 1 102 ? -13.810 -6.475 16.984 1.00 90.94 102 GLU A O 1
ATOM 813 N N . ALA A 1 103 ? -15.058 -4.609 16.945 1.00 92.88 103 ALA A N 1
ATOM 814 C CA . ALA A 1 103 ? -15.954 -5.081 15.894 1.00 92.88 103 ALA A CA 1
ATOM 815 C C . ALA A 1 103 ? -15.205 -5.359 14.579 1.00 92.88 103 ALA A C 1
ATOM 817 O O . ALA A 1 103 ? -15.474 -6.361 13.911 1.00 92.88 103 ALA A O 1
ATOM 818 N N . PHE A 1 104 ? -14.242 -4.506 14.219 1.00 93.75 104 PHE A N 1
ATOM 819 C CA . PHE A 1 104 ? -13.386 -4.697 13.051 1.00 93.75 104 PHE A CA 1
ATOM 820 C C . PHE A 1 104 ? -12.594 -6.009 13.141 1.00 93.75 104 PHE A C 1
ATOM 822 O O . PHE A 1 104 ? -12.655 -6.820 12.215 1.00 93.75 104 PHE A O 1
ATOM 829 N N . PHE A 1 105 ? -11.908 -6.263 14.260 1.00 93.00 105 PHE A N 1
ATOM 830 C CA . PHE A 1 105 ? -11.116 -7.484 14.430 1.00 93.00 105 PHE A CA 1
ATOM 831 C C . PHE A 1 105 ? -11.980 -8.745 14.500 1.00 93.00 105 PHE A C 1
ATOM 833 O O . PHE A 1 105 ? -11.597 -9.767 13.934 1.00 93.00 105 PHE A O 1
ATOM 840 N N . GLN A 1 106 ? -13.172 -8.680 15.100 1.00 92.44 106 GLN A N 1
ATOM 841 C CA . GLN A 1 106 ? -14.129 -9.792 15.068 1.00 92.44 106 GLN A CA 1
ATOM 842 C C . GLN A 1 106 ? -14.557 -10.132 13.634 1.00 92.44 106 GLN A C 1
ATOM 844 O O . GLN A 1 106 ? -14.599 -11.305 13.258 1.00 92.44 106 GLN A O 1
ATOM 849 N N . CYS A 1 107 ? -14.830 -9.116 12.810 1.00 93.50 107 CYS A N 1
ATOM 850 C CA . CYS A 1 107 ? -15.154 -9.321 11.398 1.00 93.50 107 CYS A CA 1
ATOM 851 C C . CYS A 1 107 ? -13.968 -9.910 10.625 1.00 93.50 107 CYS A C 1
ATOM 853 O O . CYS A 1 107 ? -14.154 -10.807 9.804 1.00 93.50 107 CYS A O 1
ATOM 855 N N . LEU A 1 108 ? -12.751 -9.434 10.897 1.00 93.00 108 LEU A N 1
ATOM 856 C CA . LEU A 1 108 ? -11.538 -9.923 10.246 1.00 93.00 108 LEU A CA 1
ATOM 857 C C . LEU A 1 108 ? -11.233 -11.382 10.615 1.00 93.00 108 LEU A C 1
ATOM 859 O O . LEU A 1 108 ? -10.929 -12.181 9.732 1.00 93.00 108 LEU A O 1
ATOM 863 N N . ALA A 1 109 ? -11.384 -11.751 11.887 1.00 92.12 109 ALA A N 1
ATOM 864 C CA . ALA A 1 109 ? -11.230 -13.128 12.348 1.00 92.12 109 ALA A CA 1
ATOM 865 C C . ALA A 1 109 ? -12.278 -14.058 11.714 1.00 92.12 109 ALA A C 1
ATOM 867 O O . ALA A 1 109 ? -11.944 -15.147 11.249 1.00 92.12 109 ALA A O 1
ATOM 868 N N . ALA A 1 110 ? -13.537 -13.615 11.624 1.00 92.38 110 ALA A N 1
ATOM 869 C CA . ALA A 1 110 ? -14.585 -14.367 10.934 1.00 92.38 110 ALA A CA 1
ATOM 870 C C . ALA A 1 110 ? -14.280 -14.543 9.436 1.00 92.38 110 ALA A C 1
ATOM 872 O O . ALA A 1 110 ? -14.512 -15.616 8.880 1.00 92.38 110 ALA A O 1
ATOM 873 N N . LEU A 1 111 ? -13.723 -13.514 8.787 1.00 92.50 111 LEU A N 1
ATOM 874 C CA . LEU A 1 111 ? -13.302 -13.585 7.390 1.00 92.50 111 LEU A CA 1
ATOM 875 C C . LEU A 1 111 ? -12.153 -14.581 7.190 1.00 92.50 111 LEU A C 1
ATOM 877 O O . LEU A 1 111 ? -12.195 -15.362 6.244 1.00 92.50 111 LEU A O 1
ATOM 881 N N . LEU A 1 112 ? -11.150 -14.582 8.072 1.00 92.38 112 LEU A N 1
ATOM 882 C CA . LEU A 1 112 ? -10.042 -15.542 8.025 1.00 92.38 112 LEU A CA 1
ATOM 883 C C . LEU A 1 112 ? -10.534 -16.980 8.214 1.00 92.38 112 LEU A C 1
ATOM 885 O O . LEU A 1 112 ? -10.151 -17.856 7.442 1.00 92.38 112 LEU A O 1
ATOM 889 N N . ALA A 1 113 ? -11.454 -17.200 9.158 1.00 90.12 113 ALA A N 1
ATOM 890 C CA . ALA A 1 113 ? -12.061 -18.508 9.391 1.00 90.12 113 ALA A CA 1
ATOM 891 C C . ALA A 1 113 ? -12.824 -19.053 8.166 1.00 90.12 113 ALA A C 1
ATOM 893 O O . ALA A 1 113 ? -12.890 -20.268 7.987 1.00 90.12 113 ALA A O 1
ATOM 894 N N . ASP A 1 114 ? -13.391 -18.179 7.324 1.00 91.31 114 ASP A N 1
ATOM 895 C CA . ASP A 1 114 ? -14.093 -18.567 6.090 1.00 91.31 114 ASP A CA 1
ATOM 896 C C . ASP A 1 114 ? -13.168 -18.656 4.861 1.00 91.31 114 ASP A C 1
ATOM 898 O O . ASP A 1 114 ? -13.378 -19.496 3.984 1.00 91.31 114 ASP A O 1
ATOM 902 N N . LYS A 1 115 ? -12.159 -17.779 4.752 1.00 80.00 115 LYS A N 1
ATOM 903 C CA . LYS A 1 115 ? -11.369 -17.588 3.519 1.00 80.00 115 LYS A CA 1
ATOM 904 C C . LYS A 1 115 ? -9.928 -18.096 3.558 1.00 80.00 115 LYS A C 1
ATOM 906 O O . LYS A 1 115 ? -9.285 -18.037 2.513 1.00 80.00 115 LYS A O 1
ATOM 911 N N . HIS A 1 116 ? -9.443 -18.647 4.672 1.00 75.12 116 HIS A N 1
ATOM 912 C CA . HIS A 1 116 ? -8.104 -19.239 4.883 1.00 75.12 116 HIS A CA 1
ATOM 913 C C . HIS A 1 116 ? -6.881 -18.333 4.629 1.00 75.12 116 HIS A C 1
ATOM 915 O O . HIS A 1 116 ? -5.836 -18.539 5.233 1.00 75.12 116 HIS A O 1
ATOM 921 N N . GLN A 1 117 ? -6.941 -17.347 3.730 1.00 84.00 117 GLN A N 1
ATOM 922 C CA . GLN A 1 117 ? -5.862 -16.390 3.492 1.00 84.00 117 GLN A CA 1
ATOM 923 C C . GLN A 1 117 ? -6.439 -15.021 3.156 1.00 84.00 117 GLN A C 1
ATOM 925 O O . GLN A 1 117 ? -7.105 -14.831 2.137 1.00 84.00 117 GLN A O 1
ATOM 930 N N . VAL A 1 118 ? -6.143 -14.051 4.014 1.00 93.00 118 VAL A N 1
ATOM 931 C CA . VAL A 1 118 ? -6.422 -12.637 3.771 1.00 93.00 118 VAL A CA 1
ATOM 932 C C . VAL A 1 118 ? -5.084 -11.918 3.704 1.00 93.00 118 VAL A C 1
ATOM 934 O O . VAL A 1 118 ? -4.209 -12.138 4.543 1.00 93.00 118 VAL A O 1
ATOM 937 N N . VAL A 1 119 ? -4.929 -11.062 2.695 1.00 94.44 119 VAL A N 1
ATOM 938 C CA . VAL A 1 119 ? -3.741 -10.226 2.526 1.00 94.44 119 VAL A CA 1
ATOM 939 C C . VAL A 1 119 ? -4.153 -8.763 2.613 1.00 94.44 119 VAL A C 1
ATOM 941 O O . VAL A 1 119 ? -5.032 -8.325 1.870 1.00 94.44 119 VAL A O 1
ATOM 944 N N . LEU A 1 120 ? -3.512 -8.010 3.504 1.00 94.88 120 LEU A N 1
ATOM 945 C CA . LEU A 1 120 ? -3.632 -6.556 3.573 1.00 94.88 120 LEU A CA 1
ATOM 946 C C . LEU A 1 120 ? -2.407 -5.923 2.922 1.00 94.88 120 LEU A C 1
ATOM 948 O O . LEU A 1 120 ? -1.274 -6.273 3.250 1.00 94.88 120 LEU A O 1
ATOM 952 N N . LEU A 1 121 ? -2.645 -5.001 1.992 1.00 95.25 121 LEU A N 1
ATOM 953 C CA . LEU A 1 121 ? -1.608 -4.320 1.226 1.00 95.25 121 LEU A CA 1
ATOM 954 C C . LEU A 1 121 ? -1.621 -2.835 1.587 1.00 95.25 121 LEU A C 1
ATOM 956 O O . LEU A 1 121 ? -2.625 -2.157 1.369 1.00 95.25 121 LEU A O 1
ATOM 960 N N . PHE A 1 122 ? -0.507 -2.342 2.116 1.00 94.38 122 PHE A N 1
ATOM 961 C CA . PHE A 1 122 ? -0.283 -0.927 2.390 1.00 94.38 122 PHE A CA 1
ATOM 962 C C . PHE A 1 122 ? 0.768 -0.409 1.419 1.00 94.38 122 PHE A C 1
ATOM 964 O O . PHE A 1 122 ? 1.940 -0.750 1.563 1.00 94.38 122 PHE A O 1
ATOM 971 N N . ASP A 1 123 ? 0.338 0.384 0.438 1.00 93.56 123 ASP A N 1
ATOM 972 C CA . ASP A 1 123 ? 1.240 0.995 -0.534 1.00 93.56 123 ASP A CA 1
ATOM 973 C C . ASP A 1 123 ? 1.655 2.406 -0.125 1.00 93.56 123 ASP A C 1
ATOM 975 O O . ASP A 1 123 ? 0.853 3.153 0.435 1.00 93.56 123 ASP A O 1
ATOM 979 N N . ALA A 1 124 ? 2.912 2.749 -0.413 1.00 92.19 124 ALA A N 1
ATOM 980 C CA . ALA A 1 124 ? 3.556 3.999 -0.021 1.00 92.19 124 ALA A CA 1
ATOM 981 C C . ALA A 1 124 ? 3.344 4.341 1.466 1.00 92.19 124 ALA A C 1
ATOM 983 O O . ALA A 1 124 ? 2.859 5.422 1.802 1.00 92.19 124 ALA A O 1
ATOM 984 N N . TYR A 1 125 ? 3.707 3.416 2.361 1.00 91.62 125 TYR A N 1
ATOM 985 C CA . TYR A 1 125 ? 3.503 3.556 3.808 1.00 91.62 125 TYR A CA 1
ATOM 986 C C . TYR A 1 125 ? 4.043 4.872 4.385 1.00 91.62 125 TYR A C 1
ATOM 988 O O . TYR A 1 125 ? 3.429 5.448 5.275 1.00 91.62 125 TYR A O 1
ATOM 996 N N . GLU A 1 126 ? 5.145 5.400 3.850 1.00 90.06 126 GLU A N 1
ATOM 997 C CA . GLU A 1 126 ? 5.710 6.688 4.268 1.00 90.06 126 GLU A CA 1
ATOM 998 C C . GLU A 1 126 ? 4.776 7.896 4.062 1.00 90.06 126 GLU A C 1
ATOM 1000 O O . GLU A 1 126 ? 5.037 8.969 4.601 1.00 90.06 126 GLU A O 1
ATOM 1005 N N . ALA A 1 127 ? 3.725 7.749 3.252 1.00 90.81 127 ALA A N 1
ATOM 1006 C CA . ALA A 1 127 ? 2.715 8.772 3.007 1.00 90.81 127 ALA A CA 1
ATOM 1007 C C . ALA A 1 127 ? 1.451 8.573 3.860 1.00 90.81 127 ALA A C 1
ATOM 1009 O O . ALA A 1 127 ? 0.480 9.314 3.686 1.00 90.81 127 ALA A O 1
ATOM 1010 N N . ALA A 1 128 ? 1.431 7.575 4.750 1.00 88.75 128 ALA A N 1
ATOM 1011 C CA . ALA A 1 128 ? 0.310 7.350 5.646 1.00 88.75 128 ALA A CA 1
ATOM 1012 C C . ALA A 1 128 ? 0.130 8.548 6.601 1.00 88.75 128 ALA A C 1
ATOM 1014 O O . ALA A 1 128 ? 1.117 9.072 7.123 1.00 88.75 128 ALA A O 1
ATOM 1015 N N . PRO A 1 129 ? -1.114 8.995 6.847 1.00 89.94 129 PRO A N 1
ATOM 1016 C CA . PRO A 1 129 ? -1.380 10.001 7.868 1.00 89.94 129 PRO A CA 1
ATOM 1017 C C . PRO A 1 129 ? -1.083 9.442 9.268 1.00 89.94 129 PRO A C 1
ATOM 1019 O O . PRO A 1 129 ? -1.163 8.230 9.491 1.00 89.94 129 PRO A O 1
ATOM 1022 N N . GLU A 1 130 ? -0.774 10.328 10.218 1.00 87.50 130 GLU A N 1
ATOM 1023 C CA . GLU A 1 130 ? -0.358 9.969 11.584 1.00 87.50 130 GLU A CA 1
ATOM 1024 C C . GLU A 1 130 ? -1.390 9.072 12.287 1.00 87.50 130 GLU A C 1
ATOM 1026 O O . GLU A 1 130 ? -1.033 8.117 12.974 1.00 87.50 130 GLU A O 1
ATOM 1031 N N . GLU A 1 131 ? -2.681 9.311 12.061 1.00 85.94 131 GLU A N 1
ATOM 1032 C CA . GLU A 1 131 ? -3.765 8.514 12.634 1.00 85.94 131 GLU A CA 1
ATOM 1033 C C . GLU A 1 131 ? -3.770 7.079 12.090 1.00 85.94 131 GLU A C 1
ATOM 1035 O O . GLU A 1 131 ? -4.013 6.126 12.835 1.00 85.94 131 GLU A O 1
ATOM 1040 N N . ALA A 1 132 ? -3.472 6.904 10.798 1.00 89.06 132 ALA A N 1
ATOM 1041 C CA . ALA A 1 132 ? -3.376 5.583 10.186 1.00 89.06 132 ALA A CA 1
ATOM 1042 C C . ALA A 1 132 ? -2.126 4.843 10.673 1.00 89.06 132 ALA A C 1
ATOM 1044 O O . ALA A 1 132 ? -2.211 3.661 10.998 1.00 89.06 132 ALA A O 1
ATOM 1045 N N . GLU A 1 133 ? -0.987 5.530 10.778 1.00 90.19 133 GLU A N 1
ATOM 1046 C CA . GLU A 1 133 ? 0.233 4.962 11.359 1.00 90.19 133 GLU A CA 1
ATOM 1047 C C . GLU A 1 133 ? 0.013 4.538 12.819 1.00 90.19 133 GLU A C 1
ATOM 1049 O O . GLU A 1 133 ? 0.363 3.416 13.201 1.00 90.19 133 GLU A O 1
ATOM 1054 N N . SER A 1 134 ? -0.635 5.386 13.619 1.00 89.56 134 SER A N 1
ATOM 1055 C CA . SER A 1 134 ? -0.996 5.086 15.006 1.00 89.56 134 SER A CA 1
ATOM 1056 C C . SER A 1 134 ? -1.915 3.867 15.100 1.00 89.56 134 SER A C 1
ATOM 1058 O O . SER A 1 134 ? -1.675 2.969 15.908 1.00 89.56 134 SER A O 1
ATOM 1060 N N . PHE A 1 135 ? -2.919 3.763 14.224 1.00 90.75 135 PHE A N 1
ATOM 1061 C CA . PHE A 1 135 ? -3.782 2.586 14.166 1.00 90.75 135 PHE A CA 1
ATOM 1062 C C . PHE A 1 135 ? -3.018 1.318 13.764 1.00 90.75 135 PHE A C 1
ATOM 1064 O O . PHE A 1 135 ? -3.177 0.270 14.395 1.00 90.75 135 PHE A O 1
ATOM 1071 N N . ILE A 1 136 ? -2.171 1.391 12.735 1.00 91.31 136 ILE A N 1
ATOM 1072 C CA . ILE A 1 136 ? -1.421 0.232 12.242 1.00 91.31 136 ILE A CA 1
ATOM 1073 C C . ILE A 1 136 ? -0.473 -0.278 13.329 1.00 91.31 136 ILE A C 1
ATOM 1075 O O . ILE A 1 136 ? -0.486 -1.463 13.660 1.00 91.31 136 ILE A O 1
ATOM 1079 N N . THR A 1 137 ? 0.321 0.611 13.916 1.00 90.44 137 THR A N 1
ATOM 1080 C CA . THR A 1 137 ? 1.356 0.251 14.895 1.00 90.44 137 THR A CA 1
ATOM 1081 C C . THR A 1 137 ? 0.795 -0.032 16.289 1.00 90.44 137 THR A C 1
ATOM 1083 O O . THR A 1 137 ? 1.293 -0.925 16.971 1.00 90.44 137 THR A O 1
ATOM 1086 N N . GLY A 1 138 ? -0.250 0.683 16.711 1.00 88.75 138 GLY A N 1
ATOM 1087 C CA . GLY A 1 138 ? -0.850 0.574 18.043 1.00 88.75 138 GLY A CA 1
ATOM 1088 C C . GLY A 1 138 ? -1.979 -0.450 18.160 1.00 88.75 138 GLY A C 1
ATOM 1089 O O . GLY A 1 138 ? -2.242 -0.943 19.259 1.00 88.75 138 GLY A O 1
ATOM 1090 N N . HIS A 1 139 ? -2.638 -0.798 17.051 1.00 89.56 139 HIS A N 1
ATOM 1091 C CA . HIS A 1 139 ? -3.764 -1.734 17.047 1.00 89.56 139 HIS A CA 1
ATOM 1092 C C . HIS A 1 139 ? -3.548 -2.897 16.082 1.00 89.56 139 HIS A C 1
ATOM 1094 O O . HIS A 1 139 ? -3.461 -4.032 16.530 1.00 89.56 139 HIS A O 1
ATOM 1100 N N . LEU A 1 140 ? -3.413 -2.666 14.777 1.00 91.62 140 LEU A N 1
ATOM 1101 C CA . LEU A 1 140 ? -3.410 -3.765 13.801 1.00 91.62 140 LEU A CA 1
ATOM 1102 C C . LEU A 1 140 ? -2.246 -4.750 13.990 1.00 91.62 140 LEU A C 1
ATOM 1104 O O . LEU A 1 140 ? -2.463 -5.957 14.077 1.00 91.62 140 LEU A O 1
ATOM 1108 N N . LEU A 1 141 ? -1.014 -4.246 14.054 1.00 91.12 141 LEU A N 1
ATOM 1109 C CA . LEU A 1 141 ? 0.185 -5.077 14.131 1.00 91.12 141 LEU A CA 1
ATOM 1110 C C . LEU A 1 141 ? 0.298 -5.854 15.456 1.00 91.12 141 LEU A C 1
ATOM 1112 O O . LEU A 1 141 ? 0.607 -7.044 15.396 1.00 91.12 141 LEU A O 1
ATOM 1116 N N . PRO A 1 142 ? 0.006 -5.273 16.638 1.00 88.81 142 PRO A N 1
ATOM 1117 C CA . PRO A 1 142 ? -0.050 -6.037 17.885 1.00 88.81 142 PRO A CA 1
ATOM 1118 C C . PRO A 1 142 ? -1.043 -7.203 17.854 1.00 88.81 142 PRO A C 1
ATOM 1120 O O . PRO A 1 142 ? -0.761 -8.253 18.425 1.00 88.81 142 PRO A O 1
ATOM 1123 N N . TYR A 1 143 ? -2.177 -7.053 17.163 1.00 87.62 143 TYR A N 1
ATOM 1124 C CA . TYR A 1 143 ? -3.174 -8.120 17.042 1.00 87.62 143 TYR A CA 1
ATOM 1125 C C . TYR A 1 143 ? -2.693 -9.313 16.199 1.00 87.62 143 TYR A C 1
ATOM 1127 O O . TYR A 1 143 ? -3.264 -10.391 16.314 1.00 87.62 143 TYR A O 1
ATOM 1135 N N . LEU A 1 144 ? -1.612 -9.188 15.417 1.00 86.56 144 LEU A N 1
ATOM 1136 C CA . LEU A 1 144 ? -0.991 -10.339 14.738 1.00 86.56 144 LEU A CA 1
ATOM 1137 C C . LEU A 1 144 ? -0.364 -11.350 15.709 1.00 86.56 144 LEU A C 1
ATOM 1139 O O . LEU A 1 144 ? -0.064 -12.475 15.316 1.00 86.56 144 LEU A O 1
ATOM 1143 N N . LEU A 1 145 ? -0.132 -10.949 16.962 1.00 85.31 145 LEU A N 1
ATOM 1144 C CA . LEU A 1 145 ? 0.319 -11.857 18.016 1.00 85.31 145 LEU A CA 1
ATOM 1145 C C . LEU A 1 145 ? -0.821 -12.735 18.557 1.00 85.31 145 LEU A C 1
ATOM 1147 O O . LEU A 1 145 ? -0.545 -13.713 19.252 1.00 85.31 145 LEU A O 1
ATOM 1151 N N . ASP A 1 146 ? -2.078 -12.394 18.260 1.00 85.00 146 ASP A N 1
ATOM 1152 C CA . ASP A 1 146 ? -3.248 -13.200 18.598 1.00 85.00 146 ASP A CA 1
ATOM 1153 C C . ASP A 1 146 ? -3.377 -14.383 17.622 1.00 85.00 146 ASP A C 1
ATOM 1155 O O . ASP A 1 146 ? -3.225 -14.240 16.406 1.00 85.00 146 ASP A O 1
ATOM 1159 N N . GLU A 1 147 ? -3.686 -15.573 18.144 1.00 83.50 147 GLU A N 1
ATOM 1160 C CA . GLU A 1 147 ? -3.852 -16.776 17.323 1.00 83.50 147 GLU A CA 1
ATOM 1161 C C . GLU A 1 147 ? -4.993 -16.649 16.303 1.00 83.50 147 GLU A C 1
ATOM 1163 O O . GLU A 1 147 ? -4.939 -17.278 15.245 1.00 83.50 147 GLU A O 1
ATOM 1168 N N . SER A 1 148 ? -5.997 -15.813 16.585 1.00 85.81 148 SER A N 1
ATOM 1169 C CA . SER A 1 148 ? -7.150 -15.588 15.707 1.00 85.81 148 SER A CA 1
ATOM 1170 C C . SER A 1 148 ? -6.795 -14.943 14.365 1.00 85.81 148 SER A C 1
ATOM 1172 O O . SER A 1 148 ? -7.545 -15.111 13.403 1.00 85.81 148 SER A O 1
ATOM 1174 N N . LEU A 1 149 ? -5.653 -14.251 14.268 1.00 88.25 149 LEU A N 1
ATOM 1175 C CA . LEU A 1 149 ? -5.195 -13.590 13.042 1.00 88.25 149 LEU A CA 1
ATOM 1176 C C . LEU A 1 149 ? -3.937 -14.230 12.442 1.00 88.25 149 LEU A C 1
ATOM 1178 O O . LEU A 1 149 ? -3.298 -13.637 11.577 1.00 88.25 149 LEU A O 1
ATOM 1182 N N . ARG A 1 150 ? -3.571 -15.448 12.854 1.00 84.44 150 ARG A N 1
ATOM 1183 C CA . ARG A 1 150 ? -2.313 -16.092 12.436 1.00 84.44 150 ARG A CA 1
ATOM 1184 C C . ARG A 1 150 ? -2.175 -16.304 10.921 1.00 84.44 150 ARG A C 1
ATOM 1186 O O . ARG A 1 150 ? -1.059 -16.400 10.418 1.00 84.44 150 ARG A O 1
ATOM 1193 N N . GLU A 1 151 ? -3.291 -16.397 10.202 1.00 89.62 151 GLU A N 1
ATOM 1194 C CA . GLU A 1 151 ? -3.323 -16.562 8.740 1.00 89.62 151 GLU A CA 1
ATOM 1195 C C . GLU A 1 151 ? -3.369 -15.225 7.976 1.00 89.62 151 GLU A C 1
ATOM 1197 O O . GLU A 1 151 ? -3.387 -15.207 6.743 1.00 89.62 151 GLU A O 1
ATOM 1202 N N . LEU A 1 152 ? -3.373 -14.095 8.688 1.00 92.94 152 LEU A N 1
ATOM 1203 C CA . LEU A 1 152 ? -3.331 -12.767 8.091 1.00 92.94 152 LEU A CA 1
ATOM 1204 C C . LEU A 1 152 ? -1.917 -12.446 7.608 1.00 92.94 152 LEU A C 1
ATOM 1206 O O . LEU A 1 152 ? -0.966 -12.427 8.389 1.00 92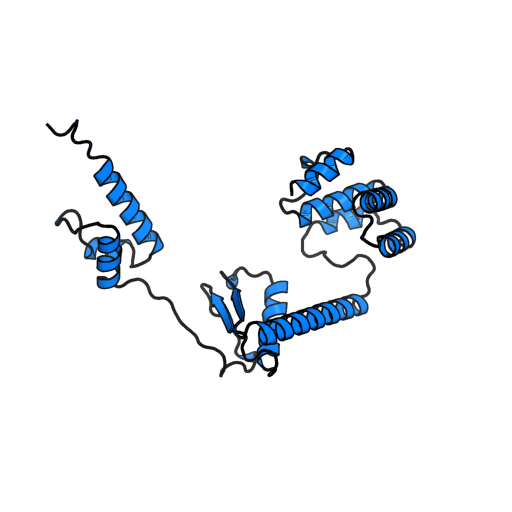.94 152 LEU A O 1
ATOM 1210 N N . VAL A 1 153 ? -1.786 -12.116 6.326 1.00 93.19 153 VAL A N 1
ATOM 1211 C CA . VAL A 1 153 ? -0.535 -11.597 5.766 1.00 93.19 153 VAL A CA 1
ATOM 1212 C C . VAL A 1 153 ? -0.675 -10.096 5.566 1.00 93.19 153 VAL A C 1
ATOM 1214 O O . VAL A 1 153 ? -1.626 -9.628 4.945 1.00 93.19 153 VAL A O 1
ATOM 1217 N N . ILE A 1 154 ? 0.290 -9.329 6.065 1.00 94.44 154 ILE A N 1
ATOM 1218 C CA . ILE A 1 154 ? 0.351 -7.886 5.842 1.00 94.44 154 ILE A CA 1
ATOM 1219 C C . ILE A 1 154 ? 1.606 -7.574 5.038 1.00 94.44 154 ILE A C 1
ATOM 1221 O O . ILE A 1 154 ? 2.713 -7.919 5.448 1.00 94.44 154 ILE A O 1
ATOM 1225 N N . ILE A 1 155 ? 1.428 -6.918 3.894 1.00 95.00 155 ILE A N 1
ATOM 1226 C CA . ILE A 1 155 ? 2.519 -6.425 3.058 1.00 95.00 155 ILE A CA 1
ATOM 1227 C C . ILE A 1 155 ? 2.515 -4.908 3.147 1.00 95.00 155 ILE A C 1
ATOM 1229 O O . ILE A 1 155 ? 1.526 -4.254 2.818 1.00 95.00 155 ILE A O 1
ATOM 1233 N N . ILE A 1 156 ? 3.643 -4.366 3.590 1.00 94.00 156 ILE A N 1
ATOM 1234 C CA . ILE A 1 156 ? 3.880 -2.930 3.672 1.00 94.00 156 ILE A CA 1
ATOM 1235 C C . ILE A 1 156 ? 4.944 -2.596 2.632 1.00 94.00 156 ILE A C 1
ATOM 1237 O O . ILE A 1 156 ? 6.072 -3.087 2.723 1.00 94.00 156 ILE A O 1
ATOM 1241 N N . THR A 1 157 ? 4.580 -1.793 1.637 1.00 94.81 157 THR A N 1
ATOM 1242 C CA . THR A 1 157 ? 5.490 -1.293 0.607 1.00 94.81 157 THR A CA 1
ATOM 1243 C C . THR A 1 157 ? 5.740 0.192 0.806 1.00 94.81 157 THR A C 1
ATOM 1245 O O . THR A 1 157 ? 4.887 0.947 1.270 1.00 94.81 157 THR A O 1
ATOM 1248 N N . GLY A 1 158 ? 6.954 0.614 0.481 1.00 92.50 158 GLY A N 1
ATOM 1249 C CA . GLY A 1 158 ? 7.377 1.987 0.678 1.00 92.50 158 GLY A CA 1
ATOM 1250 C C . GLY A 1 158 ? 8.860 2.163 0.416 1.00 92.50 158 GLY A C 1
ATOM 1251 O O . GLY A 1 158 ? 9.608 1.192 0.272 1.00 92.50 158 GLY A O 1
ATOM 1252 N N . ARG A 1 159 ? 9.299 3.419 0.355 1.00 89.12 159 ARG A N 1
ATOM 1253 C CA . ARG A 1 159 ? 10.727 3.758 0.223 1.00 89.12 159 ARG A CA 1
ATOM 1254 C C . ARG A 1 159 ? 11.492 3.575 1.525 1.00 89.12 159 ARG A C 1
ATOM 1256 O O . ARG A 1 159 ? 12.713 3.441 1.507 1.00 89.12 159 ARG A O 1
ATOM 1263 N N . GLN A 1 160 ? 10.783 3.620 2.648 1.00 86.12 160 GLN A N 1
ATOM 1264 C CA . GLN A 1 160 ? 11.346 3.479 3.981 1.00 86.12 160 GLN A CA 1
ATOM 1265 C C . GLN A 1 160 ? 10.737 2.258 4.656 1.00 86.12 160 GLN A C 1
ATOM 1267 O O . GLN A 1 160 ? 9.534 2.023 4.585 1.00 86.12 160 GLN A O 1
ATOM 1272 N N . THR A 1 161 ? 11.578 1.469 5.319 1.00 83.62 161 THR A N 1
ATOM 1273 C CA . THR A 1 161 ? 11.091 0.383 6.167 1.00 83.62 161 THR A CA 1
ATOM 1274 C C . THR A 1 161 ? 10.618 0.977 7.493 1.00 83.62 161 THR A C 1
ATOM 1276 O O . THR A 1 161 ? 11.435 1.626 8.152 1.00 83.62 161 THR A O 1
ATOM 1279 N N . PRO A 1 162 ? 9.363 0.748 7.920 1.00 84.75 162 PRO A N 1
ATOM 1280 C CA . PRO A 1 162 ? 8.905 1.218 9.221 1.00 84.75 162 PRO A CA 1
ATOM 1281 C C . PRO A 1 162 ? 9.719 0.580 10.350 1.00 84.75 162 PRO A C 1
ATOM 1283 O O . PRO A 1 162 ? 10.128 -0.588 10.268 1.00 84.75 162 PRO A O 1
ATOM 1286 N N . ASP A 1 163 ? 9.953 1.341 11.418 1.00 85.50 163 ASP A N 1
ATOM 1287 C CA . ASP A 1 163 ? 10.567 0.801 12.626 1.00 85.50 163 ASP A CA 1
ATOM 1288 C C . ASP A 1 163 ? 9.516 0.065 13.462 1.00 85.50 163 ASP A C 1
ATOM 1290 O O . ASP A 1 163 ? 8.694 0.665 14.148 1.00 85.50 163 ASP A O 1
ATOM 1294 N N . LEU A 1 164 ? 9.551 -1.264 13.390 1.00 86.69 164 LEU A N 1
ATOM 1295 C CA . LEU A 1 164 ? 8.655 -2.157 14.130 1.00 86.69 164 LEU A CA 1
ATOM 1296 C C . LEU A 1 164 ? 9.364 -2.853 15.303 1.00 86.69 164 LEU A C 1
ATOM 1298 O O . LEU A 1 164 ? 8.841 -3.817 15.866 1.00 86.69 164 LEU A O 1
ATOM 1302 N N . SER A 1 165 ? 10.572 -2.404 15.662 1.00 84.25 165 SER A N 1
ATOM 1303 C CA . SER A 1 165 ? 11.416 -3.071 16.663 1.00 84.25 165 SER A CA 1
ATOM 1304 C C . SER A 1 165 ? 10.781 -3.118 18.058 1.00 84.25 165 SER A C 1
ATOM 1306 O O . SER A 1 165 ? 11.005 -4.070 18.808 1.00 84.25 165 SER A O 1
ATOM 1308 N N . SER A 1 166 ? 9.940 -2.135 18.383 1.00 85.31 166 SER A N 1
ATOM 1309 C CA . SER A 1 166 ? 9.233 -2.013 19.661 1.00 85.31 166 SER A CA 1
ATOM 1310 C C . SER A 1 166 ? 8.076 -3.003 19.837 1.00 85.31 166 SER A C 1
ATOM 1312 O O . SER A 1 166 ? 7.670 -3.261 20.968 1.00 85.31 166 SER A O 1
ATOM 1314 N N . LEU A 1 167 ? 7.559 -3.587 18.750 1.00 84.06 167 LEU A N 1
ATOM 1315 C CA . LEU A 1 167 ? 6.335 -4.398 18.769 1.00 84.06 167 LEU A CA 1
ATOM 1316 C C . LEU A 1 167 ? 6.580 -5.883 19.079 1.00 84.06 167 LEU A C 1
ATOM 1318 O O . LEU A 1 167 ? 5.637 -6.661 19.173 1.00 84.06 167 LEU A O 1
ATOM 1322 N N . GLY A 1 168 ? 7.840 -6.313 19.201 1.00 84.19 168 GLY A N 1
ATOM 1323 C CA . GLY A 1 168 ? 8.171 -7.722 19.449 1.00 84.19 168 GLY A CA 1
ATOM 1324 C C . GLY A 1 168 ? 7.869 -8.660 18.270 1.00 84.19 168 GLY A C 1
ATOM 1325 O O . GLY A 1 168 ? 7.953 -9.876 18.414 1.00 84.19 168 GLY A O 1
ATOM 1326 N N . LEU A 1 169 ? 7.576 -8.115 17.085 1.00 85.44 169 LEU A N 1
ATOM 1327 C CA . LEU A 1 169 ? 7.182 -8.856 15.878 1.00 85.44 169 LEU A CA 1
ATOM 1328 C C . LEU A 1 169 ? 8.370 -9.409 15.075 1.00 85.44 169 LEU A C 1
ATOM 1330 O O . LEU A 1 169 ? 8.195 -9.891 13.961 1.00 85.44 169 LEU A O 1
ATOM 1334 N N . ASN A 1 170 ? 9.590 -9.365 15.616 1.00 82.75 170 ASN A N 1
ATOM 1335 C CA . ASN A 1 170 ? 10.819 -9.673 14.872 1.00 82.75 170 ASN A CA 1
ATOM 1336 C C . ASN A 1 170 ? 10.825 -11.064 14.211 1.00 82.75 170 ASN A C 1
ATOM 1338 O O . ASN A 1 170 ? 11.502 -11.250 13.208 1.00 82.75 170 ASN A O 1
ATOM 1342 N N . GLN A 1 171 ? 10.086 -12.033 14.761 1.00 83.56 171 GLN A N 1
ATOM 1343 C CA . GLN A 1 171 ? 9.984 -13.391 14.208 1.00 83.56 171 GLN A CA 1
ATOM 1344 C C . GLN A 1 171 ? 8.934 -13.525 13.094 1.00 83.56 171 GLN A C 1
ATOM 1346 O O . GLN A 1 171 ? 8.946 -14.512 12.366 1.00 83.56 171 GLN A O 1
ATOM 1351 N N . LEU A 1 172 ? 8.029 -12.552 12.974 1.00 86.00 172 LEU A N 1
ATOM 1352 C CA . LEU A 1 172 ? 6.944 -12.521 11.990 1.00 86.00 172 LEU A CA 1
ATOM 1353 C C . LEU A 1 172 ? 7.264 -11.599 10.806 1.00 86.00 172 LEU A C 1
ATOM 1355 O O . LEU A 1 172 ? 6.591 -11.647 9.780 1.00 86.00 172 LEU A O 1
ATOM 1359 N N . ILE A 1 173 ? 8.291 -10.757 10.936 1.00 90.12 173 ILE A N 1
ATOM 1360 C CA . ILE A 1 173 ? 8.669 -9.783 9.917 1.00 90.12 173 ILE A CA 1
ATOM 1361 C C . ILE A 1 173 ? 9.644 -10.412 8.923 1.00 90.12 173 ILE A C 1
ATOM 1363 O O . ILE A 1 173 ? 10.753 -10.813 9.274 1.00 90.12 173 ILE A O 1
ATOM 1367 N N . VAL A 1 174 ? 9.261 -10.389 7.648 1.00 90.94 174 VAL A N 1
ATOM 1368 C CA . VAL A 1 174 ? 10.158 -10.650 6.520 1.00 90.94 174 VAL A CA 1
ATOM 1369 C C . VAL A 1 174 ? 10.432 -9.330 5.813 1.00 90.94 174 VAL A C 1
ATOM 1371 O O . VAL A 1 174 ? 9.506 -8.634 5.403 1.00 90.94 174 VAL A O 1
ATOM 1374 N N . LYS A 1 175 ? 11.712 -8.976 5.667 1.00 91.12 175 LYS A N 1
ATOM 1375 C CA . LYS A 1 175 ? 12.139 -7.783 4.927 1.00 91.12 175 LYS A CA 1
ATOM 1376 C C . LYS A 1 175 ? 12.660 -8.197 3.562 1.00 91.12 175 LYS A C 1
ATOM 1378 O O . LYS A 1 175 ? 13.585 -9.000 3.477 1.00 91.12 175 LYS A O 1
ATOM 1383 N N . THR A 1 176 ? 12.080 -7.614 2.521 1.00 92.25 176 THR A N 1
ATOM 1384 C CA . THR A 1 176 ? 12.519 -7.794 1.136 1.00 92.25 176 THR A CA 1
ATOM 1385 C C . THR A 1 176 ? 12.802 -6.424 0.546 1.00 92.25 176 THR A C 1
ATOM 1387 O O . THR A 1 176 ? 11.995 -5.512 0.708 1.00 92.25 176 THR A O 1
ATOM 1390 N N . ASN A 1 177 ? 13.940 -6.287 -0.128 1.00 91.00 177 ASN A N 1
ATOM 1391 C CA . ASN A 1 177 ? 14.286 -5.083 -0.871 1.00 91.00 177 ASN A CA 1
ATOM 1392 C C . ASN A 1 177 ? 14.104 -5.353 -2.362 1.00 91.00 177 ASN A C 1
ATOM 1394 O O . ASN A 1 177 ? 14.368 -6.462 -2.828 1.00 91.00 177 ASN A O 1
ATOM 1398 N N . LEU A 1 178 ? 13.664 -4.336 -3.096 1.00 91.44 178 LEU A N 1
ATOM 1399 C CA . LEU A 1 178 ? 13.670 -4.357 -4.552 1.00 91.44 178 LEU A CA 1
ATOM 1400 C C . LEU A 1 178 ? 14.931 -3.649 -5.032 1.00 91.44 178 LEU A C 1
ATOM 1402 O O . LEU A 1 178 ? 15.212 -2.523 -4.619 1.00 91.44 178 LEU A O 1
ATOM 1406 N N . GLU A 1 179 ? 15.683 -4.321 -5.891 1.00 92.69 179 GLU A N 1
ATOM 1407 C CA . GLU A 1 179 ? 16.875 -3.767 -6.522 1.00 92.69 179 GLU A CA 1
ATOM 1408 C C . GLU A 1 179 ? 16.553 -3.346 -7.961 1.00 92.69 179 GLU A C 1
ATOM 1410 O O . GLU A 1 179 ? 15.626 -3.891 -8.573 1.00 92.69 179 GLU A O 1
ATOM 1415 N N . PRO A 1 180 ? 17.285 -2.367 -8.519 1.00 95.94 180 PRO A N 1
ATOM 1416 C CA . PRO A 1 180 ? 17.198 -2.074 -9.940 1.00 95.94 180 PRO A CA 1
ATOM 1417 C C . PRO A 1 180 ? 17.541 -3.305 -10.786 1.00 95.94 180 PRO A C 1
ATOM 1419 O O . PRO A 1 180 ? 18.339 -4.152 -10.388 1.00 95.94 180 PRO A O 1
ATOM 1422 N N . PHE A 1 181 ? 16.958 -3.375 -11.978 1.00 97.38 181 PHE A N 1
ATOM 1423 C CA . PHE A 1 181 ? 17.222 -4.430 -12.947 1.00 97.38 181 PHE A CA 1
ATOM 1424 C C . PHE A 1 181 ? 18.692 -4.475 -13.345 1.00 97.38 181 PHE A C 1
ATOM 1426 O O . PHE A 1 181 ? 19.302 -3.451 -13.652 1.00 97.38 181 PHE A O 1
ATOM 1433 N N . THR A 1 182 ? 19.238 -5.686 -13.394 1.00 97.25 182 THR A N 1
ATOM 1434 C CA . THR A 1 182 ? 20.563 -5.948 -13.948 1.00 97.25 182 THR A CA 1
ATOM 1435 C C . THR A 1 182 ? 20.566 -5.761 -15.467 1.00 97.25 182 THR A C 1
ATOM 1437 O O . THR A 1 182 ? 19.529 -5.600 -16.110 1.00 97.25 182 THR A O 1
ATOM 1440 N N . ILE A 1 183 ? 21.745 -5.810 -16.090 1.00 96.88 183 ILE A N 1
ATOM 1441 C CA . ILE A 1 183 ? 21.855 -5.751 -17.558 1.00 96.88 183 ILE A CA 1
ATOM 1442 C C . ILE A 1 183 ? 21.090 -6.907 -18.220 1.00 96.88 183 ILE A C 1
ATOM 1444 O O . ILE A 1 183 ? 20.513 -6.716 -19.292 1.00 96.88 183 ILE A O 1
ATOM 1448 N N . ASP A 1 184 ? 21.079 -8.086 -17.596 1.00 97.38 184 ASP A N 1
ATOM 1449 C CA . ASP A 1 184 ? 20.366 -9.248 -18.124 1.00 97.38 184 ASP A CA 1
ATOM 1450 C C . ASP A 1 184 ? 18.848 -9.056 -17.996 1.00 97.38 184 ASP A C 1
ATOM 1452 O O . ASP A 1 184 ? 18.136 -9.248 -18.978 1.00 97.38 184 ASP A O 1
ATOM 1456 N N . ASP A 1 185 ? 18.370 -8.518 -16.870 1.00 97.62 185 ASP A N 1
ATOM 1457 C CA . ASP A 1 185 ? 16.957 -8.149 -16.701 1.00 97.62 185 ASP A CA 1
ATOM 1458 C C . ASP A 1 185 ? 16.523 -7.064 -17.702 1.00 97.62 185 ASP A C 1
ATOM 1460 O O . ASP A 1 185 ? 15.426 -7.120 -18.252 1.00 97.62 185 ASP A O 1
ATOM 1464 N N . VAL A 1 186 ? 17.384 -6.075 -17.986 1.00 96.88 186 VAL A N 1
ATOM 1465 C CA . VAL A 1 186 ? 17.128 -5.046 -19.010 1.00 96.88 186 VAL A CA 1
ATOM 1466 C C . VAL A 1 186 ? 17.019 -5.673 -20.398 1.00 96.88 186 VAL A C 1
ATOM 1468 O O . VAL A 1 186 ? 16.120 -5.310 -21.161 1.00 96.88 186 VAL A O 1
ATOM 1471 N N . ARG A 1 187 ? 17.912 -6.611 -20.736 1.00 96.19 187 ARG A N 1
ATOM 1472 C CA . ARG A 1 187 ? 17.848 -7.360 -21.998 1.00 96.19 187 ARG A CA 1
ATOM 1473 C C . ARG A 1 187 ? 16.530 -8.119 -22.102 1.00 96.19 187 ARG A C 1
ATOM 1475 O O . ARG A 1 187 ? 15.858 -8.010 -23.128 1.00 96.19 187 ARG A O 1
ATOM 1482 N N . ASP A 1 188 ? 16.150 -8.843 -21.056 1.00 96.81 188 ASP A N 1
ATOM 1483 C CA . ASP A 1 188 ? 14.914 -9.623 -21.025 1.00 96.81 188 ASP A CA 1
ATOM 1484 C C . ASP A 1 188 ? 13.688 -8.710 -21.140 1.00 96.81 188 ASP A C 1
ATOM 1486 O O . ASP A 1 188 ? 12.818 -8.935 -21.985 1.00 96.81 188 ASP A O 1
ATOM 1490 N N . PHE A 1 189 ? 13.664 -7.610 -20.385 1.00 95.94 189 PHE A N 1
ATOM 1491 C CA . PHE A 1 189 ? 12.605 -6.603 -20.429 1.00 95.9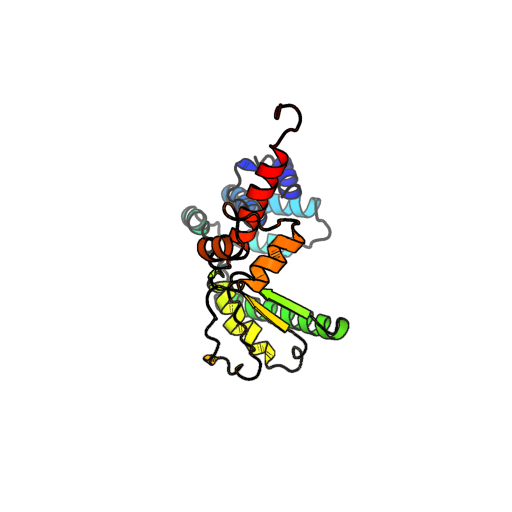4 189 PHE A CA 1
ATOM 1492 C C . PHE A 1 189 ? 12.413 -6.019 -21.836 1.00 95.94 189 PHE A C 1
ATOM 1494 O O . PHE A 1 189 ? 11.286 -5.940 -22.332 1.00 95.94 189 PHE A O 1
ATOM 1501 N N . MET A 1 190 ? 13.504 -5.631 -22.504 1.00 94.75 190 MET A N 1
ATOM 1502 C CA . MET A 1 190 ? 13.455 -5.074 -23.861 1.00 94.75 190 MET A CA 1
ATOM 1503 C C . MET A 1 190 ? 13.050 -6.125 -24.898 1.00 94.75 190 MET A C 1
ATOM 1505 O O . MET A 1 190 ? 12.246 -5.839 -25.788 1.00 94.75 190 MET A O 1
ATOM 1509 N N . THR A 1 191 ? 13.532 -7.358 -24.741 1.00 93.44 191 THR A N 1
ATOM 1510 C CA . THR A 1 191 ? 13.212 -8.475 -25.639 1.00 93.44 191 THR A CA 1
ATOM 1511 C C . THR A 1 191 ? 11.727 -8.830 -25.580 1.00 93.44 191 THR A C 1
ATOM 1513 O O . THR A 1 191 ? 11.103 -9.007 -26.626 1.00 93.44 191 THR A O 1
ATOM 1516 N N . VAL A 1 192 ? 11.120 -8.855 -24.385 1.00 94.75 192 VAL A N 1
ATOM 1517 C CA . VAL A 1 192 ? 9.667 -9.065 -24.210 1.00 94.75 192 VAL A CA 1
ATOM 1518 C C . VAL A 1 192 ? 8.851 -7.982 -24.924 1.00 94.75 192 VAL A C 1
ATOM 1520 O O . VAL A 1 192 ? 7.759 -8.250 -25.424 1.00 94.75 192 VAL A O 1
ATOM 1523 N N . ARG A 1 193 ? 9.399 -6.770 -25.044 1.00 91.69 193 ARG A N 1
ATOM 1524 C CA . ARG A 1 193 ? 8.801 -5.655 -25.792 1.00 91.69 193 ARG A CA 1
ATOM 1525 C C . ARG A 1 193 ? 9.184 -5.624 -27.276 1.00 91.69 193 ARG A C 1
ATOM 1527 O O . ARG A 1 193 ? 8.882 -4.652 -27.956 1.00 91.69 193 ARG A O 1
ATOM 1534 N N . SER A 1 194 ? 9.798 -6.690 -27.798 1.00 92.62 194 SER A N 1
ATOM 1535 C CA . SER A 1 194 ? 10.254 -6.807 -29.193 1.00 92.62 194 SER A CA 1
ATOM 1536 C C . SER A 1 194 ? 11.284 -5.750 -29.621 1.00 92.62 194 SER A C 1
ATOM 1538 O O . SER A 1 194 ? 11.431 -5.475 -30.810 1.00 92.62 194 SER A O 1
ATOM 1540 N N . ILE A 1 195 ? 12.030 -5.180 -28.672 1.00 91.62 195 ILE A N 1
ATOM 1541 C CA . ILE A 1 195 ? 13.107 -4.223 -28.944 1.00 91.62 195 ILE A CA 1
ATOM 1542 C C . ILE A 1 195 ? 14.427 -4.991 -29.013 1.00 91.62 195 ILE A C 1
ATOM 1544 O O . ILE A 1 195 ? 14.826 -5.648 -28.053 1.00 91.62 195 ILE A O 1
ATOM 1548 N N . GLN A 1 196 ? 15.102 -4.904 -30.157 1.00 91.81 196 GLN A N 1
ATOM 1549 C CA . GLN A 1 196 ? 16.374 -5.581 -30.420 1.00 91.81 196 GLN A CA 1
ATOM 1550 C C . GLN A 1 196 ? 17.544 -4.600 -30.308 1.00 91.81 196 GLN A C 1
ATOM 1552 O O . GLN A 1 196 ? 17.382 -3.410 -30.580 1.00 91.81 196 GLN A O 1
ATOM 1557 N N . GLU A 1 197 ? 18.730 -5.089 -29.933 1.00 90.31 197 GLU A N 1
ATOM 1558 C CA . GLU A 1 197 ? 19.953 -4.284 -30.045 1.00 90.31 197 GLU A CA 1
ATOM 1559 C C . GLU A 1 197 ? 20.221 -3.917 -31.506 1.00 90.31 197 GLU A C 1
ATOM 1561 O O . GLU A 1 197 ? 20.097 -4.752 -32.400 1.00 90.31 197 GLU A O 1
ATOM 1566 N N . ASN A 1 198 ? 20.641 -2.675 -31.735 1.00 88.19 198 ASN A N 1
ATOM 1567 C CA . ASN A 1 198 ? 21.091 -2.208 -33.039 1.00 88.19 198 ASN A CA 1
ATOM 1568 C C . ASN A 1 198 ? 22.355 -1.353 -32.864 1.00 88.19 198 ASN A C 1
ATOM 1570 O O . ASN A 1 198 ? 22.279 -0.122 -32.832 1.00 88.19 198 ASN A O 1
ATOM 1574 N N . PRO A 1 199 ? 23.524 -1.981 -32.651 1.00 83.62 199 PRO A N 1
ATOM 1575 C CA . PRO A 1 199 ? 24.770 -1.252 -32.463 1.00 83.62 199 PRO A CA 1
ATOM 1576 C C . PRO A 1 199 ? 25.192 -0.524 -33.757 1.00 83.62 199 PRO A C 1
ATOM 1578 O O . PRO A 1 199 ? 25.063 -1.100 -34.836 1.00 83.62 199 PRO A O 1
ATOM 1581 N N . PRO A 1 200 ? 25.779 0.686 -33.671 1.00 82.50 200 PRO A N 1
ATOM 1582 C CA . PRO A 1 200 ? 26.193 1.375 -32.446 1.00 82.50 200 PRO A CA 1
ATOM 1583 C C . PRO A 1 200 ? 25.087 2.207 -31.779 1.00 82.50 200 PRO A C 1
ATOM 1585 O O . PRO A 1 200 ? 25.276 2.647 -30.647 1.00 82.50 200 PRO A O 1
ATOM 1588 N N . ASP A 1 201 ? 23.959 2.416 -32.455 1.00 82.62 201 ASP A N 1
ATOM 1589 C CA . ASP A 1 201 ? 22.943 3.403 -32.073 1.00 82.62 201 ASP A CA 1
ATOM 1590 C C . ASP A 1 201 ? 22.171 3.008 -30.810 1.00 82.62 201 ASP A C 1
ATOM 1592 O O . ASP A 1 201 ? 21.771 3.862 -30.016 1.00 82.62 201 ASP A O 1
ATOM 1596 N N . PHE A 1 202 ? 21.990 1.705 -30.592 1.00 88.06 202 PHE A N 1
ATOM 1597 C CA . PHE A 1 202 ? 21.242 1.175 -29.463 1.00 88.06 202 PHE A CA 1
ATOM 1598 C C . PHE A 1 202 ? 21.866 -0.114 -28.916 1.00 88.06 202 PHE A C 1
ATOM 1600 O O . PHE A 1 202 ? 22.008 -1.115 -29.619 1.00 88.06 202 PHE A O 1
ATOM 1607 N N . THR A 1 203 ? 22.209 -0.097 -27.626 1.00 94.06 203 THR A N 1
ATOM 1608 C CA . THR A 1 203 ? 22.704 -1.265 -26.880 1.00 94.06 203 THR A CA 1
ATOM 1609 C C . THR A 1 203 ? 22.026 -1.334 -25.514 1.00 94.06 203 THR A C 1
ATOM 1611 O O . THR A 1 203 ? 21.820 -0.302 -24.868 1.00 94.06 203 THR A O 1
ATOM 1614 N N . PHE A 1 204 ? 21.737 -2.536 -25.016 1.00 94.44 204 PHE A N 1
ATOM 1615 C CA . PHE A 1 204 ? 21.137 -2.735 -23.693 1.00 94.44 204 PHE A CA 1
ATOM 1616 C C . PHE A 1 204 ? 22.059 -2.260 -22.573 1.00 94.44 204 PHE A C 1
ATOM 1618 O O . PHE A 1 204 ? 21.596 -1.748 -21.557 1.00 94.44 204 PHE A O 1
ATOM 1625 N N . LYS A 1 205 ? 23.378 -2.327 -22.786 1.00 94.94 205 LYS A N 1
ATOM 1626 C CA . LYS A 1 205 ? 24.356 -1.727 -21.872 1.00 94.94 205 LYS A CA 1
ATOM 1627 C C . LYS A 1 205 ? 24.191 -0.206 -21.772 1.00 94.94 205 LYS A C 1
ATOM 1629 O O . LYS A 1 205 ? 24.269 0.334 -20.671 1.00 94.94 205 LYS A O 1
ATOM 1634 N N . GLY A 1 206 ? 23.962 0.478 -22.895 1.00 93.19 206 GLY A N 1
ATOM 1635 C CA . GLY A 1 206 ? 23.685 1.917 -22.913 1.00 93.19 206 GLY A CA 1
ATOM 1636 C C . GLY A 1 206 ? 22.374 2.258 -22.205 1.00 93.19 206 GLY A C 1
ATOM 1637 O O . GLY A 1 206 ? 22.342 3.155 -21.369 1.00 93.19 206 GLY A O 1
ATOM 1638 N N . VAL A 1 207 ? 21.318 1.483 -22.464 1.00 93.25 207 VAL A N 1
ATOM 1639 C CA . VAL A 1 207 ? 20.018 1.625 -21.787 1.00 93.25 207 VAL A CA 1
ATOM 1640 C C . VAL A 1 207 ? 20.140 1.443 -20.280 1.00 93.25 207 VAL A C 1
ATOM 1642 O O . VAL A 1 207 ? 19.641 2.268 -19.517 1.00 93.25 207 VAL A O 1
ATOM 1645 N N . HIS A 1 208 ? 20.813 0.383 -19.837 1.00 95.94 208 HIS A N 1
ATOM 1646 C CA . HIS A 1 208 ? 21.032 0.120 -18.419 1.00 95.94 208 HIS A CA 1
ATOM 1647 C C . HIS A 1 208 ? 21.827 1.259 -17.765 1.00 95.94 208 HIS A C 1
ATOM 1649 O O . HIS A 1 208 ? 21.483 1.699 -16.674 1.00 95.94 208 HIS A O 1
ATOM 16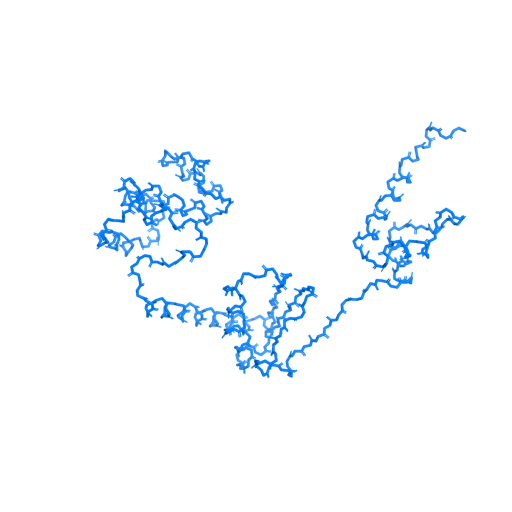55 N N . LEU A 1 209 ? 22.855 1.789 -18.440 1.00 94.62 209 LEU A N 1
ATOM 1656 C CA . LEU A 1 209 ? 23.631 2.925 -17.934 1.00 94.62 209 LEU A CA 1
ATOM 1657 C C . LEU A 1 209 ? 22.778 4.195 -17.771 1.00 94.62 209 LEU A C 1
ATOM 1659 O O . LEU A 1 209 ? 22.977 4.932 -16.811 1.00 94.62 209 LEU A O 1
ATOM 1663 N N . LEU A 1 210 ? 21.844 4.452 -18.692 1.00 93.44 210 LEU A N 1
ATOM 1664 C CA . LEU A 1 210 ? 20.994 5.647 -18.671 1.00 93.44 210 LEU A CA 1
ATOM 1665 C C . LEU A 1 210 ? 19.818 5.541 -17.694 1.00 93.44 210 LEU A C 1
ATOM 1667 O O . LEU A 1 210 ? 19.479 6.524 -17.046 1.00 93.44 210 LEU A O 1
ATOM 1671 N N . SER A 1 211 ? 19.188 4.370 -17.608 1.00 94.88 211 SER A N 1
ATOM 1672 C CA . SER A 1 211 ? 18.037 4.114 -16.724 1.00 94.88 211 SER A CA 1
ATOM 1673 C C . SER A 1 211 ? 18.443 3.730 -15.302 1.00 94.88 211 SER A C 1
ATOM 1675 O O . SER A 1 211 ? 17.604 3.696 -14.408 1.00 94.88 211 SER A O 1
ATOM 1677 N N . GLY A 1 212 ? 19.703 3.336 -15.096 1.00 95.25 212 GLY A N 1
ATOM 1678 C CA . GLY A 1 212 ? 20.157 2.740 -13.841 1.00 95.25 212 GLY A CA 1
ATOM 1679 C C . GLY A 1 212 ? 19.423 1.445 -13.472 1.00 95.25 212 GLY A C 1
ATOM 1680 O O . GLY A 1 212 ? 19.424 1.087 -12.301 1.00 95.25 212 GLY A O 1
ATOM 1681 N N . GLY A 1 213 ? 18.756 0.784 -14.429 1.00 95.12 213 GLY A N 1
ATOM 1682 C CA . GLY A 1 213 ? 17.932 -0.401 -14.174 1.00 95.12 213 GLY A CA 1
ATOM 1683 C C . GLY A 1 213 ? 16.552 -0.101 -13.574 1.00 95.12 213 GLY A C 1
ATOM 1684 O O . GLY A 1 213 ? 15.867 -1.020 -13.133 1.00 95.12 213 GLY A O 1
ATOM 1685 N N . VAL A 1 214 ? 16.112 1.161 -13.528 1.00 95.75 214 VAL A N 1
ATOM 1686 C CA . VAL A 1 214 ? 14.801 1.523 -12.968 1.00 95.75 214 VAL A CA 1
ATOM 1687 C C . VAL A 1 214 ? 13.677 1.116 -13.938 1.00 95.75 214 VAL A C 1
ATOM 1689 O O . VAL A 1 214 ? 13.626 1.638 -15.055 1.00 95.75 214 VAL A O 1
ATOM 1692 N N . PRO A 1 215 ? 12.721 0.248 -13.539 1.00 93.50 215 PRO A N 1
ATOM 1693 C CA . PRO A 1 215 ? 11.682 -0.255 -14.447 1.00 93.50 215 PRO A CA 1
ATOM 1694 C C . PRO A 1 215 ? 10.811 0.831 -15.090 1.00 93.50 215 PRO A C 1
ATOM 1696 O O . PRO A 1 215 ? 10.431 0.709 -16.253 1.00 93.50 215 PRO A O 1
ATOM 1699 N N . GLY A 1 216 ? 10.515 1.910 -14.357 1.00 92.19 216 GLY A N 1
ATOM 1700 C CA . GLY A 1 216 ? 9.743 3.042 -14.882 1.00 92.19 216 GLY A CA 1
ATOM 1701 C C . GLY A 1 216 ? 10.450 3.757 -16.037 1.00 92.19 216 GLY A C 1
ATOM 1702 O O . GLY A 1 216 ? 9.840 4.007 -17.077 1.00 92.19 216 GLY A O 1
ATOM 1703 N N . ASP A 1 217 ? 11.752 4.011 -15.896 1.00 94.00 217 ASP A N 1
ATOM 1704 C CA . ASP A 1 217 ? 12.556 4.648 -16.942 1.00 94.00 217 ASP A CA 1
ATOM 1705 C C . ASP A 1 217 ? 12.740 3.718 -18.142 1.00 94.00 217 ASP A C 1
ATOM 1707 O O . ASP A 1 217 ? 12.653 4.157 -19.290 1.00 94.00 217 ASP A O 1
ATOM 1711 N N . LEU A 1 218 ? 12.922 2.416 -17.893 1.00 94.19 218 LEU A N 1
ATOM 1712 C CA . LEU A 1 218 ? 12.984 1.400 -18.943 1.00 94.19 218 LEU A CA 1
ATOM 1713 C C . LEU A 1 218 ? 11.691 1.344 -19.761 1.00 94.19 218 LEU A C 1
ATOM 1715 O O . LEU A 1 218 ? 11.754 1.300 -20.989 1.00 94.19 218 LEU A O 1
ATOM 1719 N N . ALA A 1 219 ? 10.526 1.386 -19.107 1.00 93.44 219 ALA A N 1
ATOM 1720 C CA . ALA A 1 219 ? 9.237 1.429 -19.792 1.00 93.44 219 ALA A CA 1
ATOM 1721 C C . ALA A 1 219 ? 9.122 2.673 -20.685 1.00 93.44 219 ALA A C 1
ATOM 1723 O O . ALA A 1 219 ? 8.795 2.548 -21.863 1.00 93.44 219 ALA A O 1
ATOM 1724 N N . LEU A 1 220 ? 9.491 3.850 -20.166 1.00 92.06 220 LEU A N 1
ATOM 1725 C CA . LEU A 1 220 ? 9.470 5.098 -20.930 1.00 92.06 220 LEU A CA 1
ATOM 1726 C C . LEU A 1 220 ? 10.413 5.059 -22.144 1.00 92.06 220 LEU A C 1
ATOM 1728 O O . LEU A 1 220 ? 10.056 5.523 -23.229 1.00 92.06 220 LEU A O 1
ATOM 1732 N N . MET A 1 221 ? 11.625 4.524 -21.977 1.00 92.12 221 MET A N 1
ATOM 1733 C CA . MET A 1 221 ? 12.577 4.358 -23.079 1.00 92.12 221 MET A CA 1
ATOM 1734 C C . MET A 1 221 ? 12.039 3.392 -24.135 1.00 92.12 221 MET A C 1
ATOM 1736 O O . MET A 1 221 ? 12.099 3.700 -25.325 1.00 92.12 221 MET A O 1
ATOM 1740 N N . ALA A 1 222 ? 11.475 2.261 -23.711 1.00 91.38 222 ALA A N 1
ATOM 1741 C CA . ALA A 1 222 ? 10.892 1.275 -24.610 1.00 91.38 222 ALA A CA 1
ATOM 1742 C C . ALA A 1 222 ? 9.722 1.852 -25.422 1.00 91.38 222 ALA A C 1
ATOM 1744 O O . ALA A 1 222 ? 9.650 1.651 -26.636 1.00 91.38 222 ALA A O 1
ATOM 1745 N N . ASP A 1 223 ? 8.844 2.624 -24.779 1.00 90.50 223 ASP A N 1
ATOM 1746 C CA . ASP A 1 223 ? 7.715 3.279 -25.446 1.00 90.50 223 ASP A CA 1
ATOM 1747 C C . ASP A 1 223 ? 8.204 4.277 -26.510 1.00 90.50 223 ASP A C 1
ATOM 1749 O O . ASP A 1 223 ? 7.686 4.303 -27.627 1.00 90.50 223 ASP A O 1
ATOM 1753 N N . ARG A 1 224 ? 9.260 5.049 -26.212 1.00 88.94 224 ARG A N 1
ATOM 1754 C CA . ARG A 1 224 ? 9.876 5.978 -27.177 1.00 88.94 224 ARG A CA 1
ATOM 1755 C C . ARG A 1 224 ? 10.496 5.259 -28.370 1.00 88.94 224 ARG A C 1
ATOM 1757 O O . ARG A 1 224 ? 10.297 5.694 -29.499 1.00 88.94 224 ARG A O 1
ATOM 1764 N N . LEU A 1 225 ? 11.228 4.172 -28.136 1.00 87.56 225 LEU A N 1
ATOM 1765 C CA . LEU A 1 225 ? 11.847 3.386 -29.209 1.00 87.56 225 LEU A CA 1
ATOM 1766 C C . LEU A 1 225 ? 10.789 2.773 -30.127 1.00 87.56 225 LEU A C 1
ATOM 1768 O O . LEU A 1 225 ? 10.918 2.826 -31.348 1.00 87.56 225 LEU A O 1
ATOM 1772 N N . THR A 1 226 ? 9.709 2.267 -29.537 1.00 86.62 226 THR A N 1
ATOM 1773 C CA . THR A 1 226 ? 8.577 1.714 -30.286 1.00 86.62 226 THR A CA 1
ATOM 1774 C C . THR A 1 226 ? 7.887 2.798 -31.120 1.00 86.62 226 THR A C 1
ATOM 1776 O O . THR A 1 226 ? 7.585 2.580 -32.291 1.00 86.62 226 THR A O 1
ATOM 1779 N N . ALA A 1 227 ? 7.693 3.993 -30.553 1.00 83.75 227 ALA A N 1
ATOM 1780 C CA . ALA A 1 227 ? 7.104 5.126 -31.262 1.00 83.75 227 ALA A CA 1
ATOM 1781 C C . ALA A 1 227 ? 7.956 5.579 -32.459 1.00 83.75 227 ALA A C 1
ATOM 1783 O O . ALA A 1 227 ? 7.412 5.796 -33.540 1.00 83.75 227 ALA A O 1
ATOM 1784 N N . VAL A 1 228 ? 9.281 5.673 -32.299 1.00 80.38 228 VAL A N 1
ATOM 1785 C CA . VAL A 1 228 ? 10.203 6.014 -33.398 1.00 80.38 228 VAL A CA 1
ATOM 1786 C C . VAL A 1 228 ? 10.148 4.961 -34.505 1.00 80.38 228 VAL A C 1
ATOM 1788 O O . VAL A 1 228 ? 10.018 5.320 -35.671 1.00 80.38 228 VAL A O 1
ATOM 1791 N N . ALA A 1 229 ? 10.158 3.673 -34.150 1.00 74.69 229 ALA A N 1
ATOM 1792 C CA . ALA A 1 229 ? 10.037 2.591 -35.126 1.00 74.69 229 ALA A CA 1
ATOM 1793 C C . ALA A 1 229 ? 8.700 2.637 -35.889 1.00 74.69 229 ALA A C 1
ATOM 1795 O O . ALA A 1 229 ? 8.660 2.324 -37.073 1.00 74.69 229 ALA A O 1
ATOM 1796 N N . SER A 1 230 ? 7.615 3.069 -35.236 1.00 67.81 230 SER A N 1
ATOM 1797 C CA . SER A 1 230 ? 6.302 3.238 -35.877 1.00 67.81 230 SER A CA 1
ATOM 1798 C C . SER A 1 230 ? 6.161 4.516 -36.715 1.00 67.81 230 SER A C 1
ATOM 1800 O O . SER A 1 230 ? 5.271 4.591 -37.555 1.00 67.81 230 SER A O 1
ATOM 1802 N N . GLN A 1 231 ? 7.008 5.525 -36.477 1.00 62.50 231 GLN A N 1
ATOM 1803 C CA . GLN A 1 231 ? 7.051 6.771 -37.255 1.00 62.50 231 GLN A CA 1
ATOM 1804 C C . GLN A 1 231 ? 7.936 6.665 -38.503 1.00 62.50 231 GLN A C 1
ATOM 1806 O O . GLN A 1 231 ? 7.889 7.563 -39.342 1.00 62.50 231 GLN A O 1
ATOM 1811 N N . HIS A 1 232 ? 8.717 5.588 -38.648 1.00 55.69 232 HIS A N 1
ATOM 1812 C CA . HIS A 1 232 ? 9.261 5.181 -39.943 1.00 55.69 232 HIS A CA 1
ATOM 1813 C C . HIS A 1 232 ? 8.099 4.720 -40.828 1.00 55.69 232 HIS A C 1
ATOM 1815 O O . HIS A 1 232 ? 7.688 3.560 -40.824 1.00 55.69 232 HIS A O 1
ATOM 1821 N N . ASP A 1 233 ? 7.510 5.692 -41.518 1.00 49.44 233 ASP A N 1
ATOM 1822 C CA . ASP A 1 233 ? 6.496 5.480 -42.533 1.00 49.44 233 ASP A CA 1
ATOM 1823 C C . ASP A 1 233 ? 7.203 5.029 -43.824 1.00 49.44 233 ASP A C 1
ATOM 1825 O O . ASP A 1 233 ? 7.912 5.835 -44.434 1.00 49.44 233 ASP A O 1
ATOM 1829 N N . PRO A 1 234 ? 7.011 3.775 -44.282 1.00 53.94 234 PRO A N 1
ATOM 1830 C CA . PRO A 1 234 ? 7.622 3.271 -45.514 1.00 53.94 234 PRO A CA 1
ATOM 1831 C C . PRO A 1 234 ? 7.162 4.030 -46.770 1.00 53.94 234 PRO A C 1
ATOM 1833 O O . PRO A 1 234 ? 7.598 3.716 -47.873 1.00 53.94 234 PRO A O 1
ATOM 1836 N N . PHE A 1 235 ? 6.261 5.003 -46.626 1.00 48.78 235 PHE A N 1
ATOM 1837 C CA . PHE A 1 235 ? 5.837 5.906 -47.685 1.00 48.78 235 PHE A CA 1
ATOM 1838 C C . PHE A 1 235 ? 6.826 7.053 -47.974 1.00 48.78 235 PHE A C 1
ATOM 1840 O O . PHE A 1 235 ? 6.708 7.679 -49.024 1.00 48.78 235 PHE A O 1
ATOM 1847 N N . PHE A 1 236 ? 7.769 7.353 -47.069 1.00 54.16 236 PHE A N 1
ATOM 1848 C CA . PHE A 1 236 ? 8.716 8.475 -47.216 1.00 54.16 236 PHE A CA 1
ATOM 1849 C C . PHE A 1 236 ? 10.193 8.066 -47.315 1.00 54.16 236 PHE A C 1
ATOM 1851 O O . PHE A 1 236 ? 11.039 8.940 -47.511 1.00 54.16 236 PHE A O 1
ATOM 1858 N N . ASP A 1 237 ? 10.496 6.772 -47.224 1.00 48.41 237 ASP A N 1
ATOM 1859 C CA . ASP A 1 237 ? 11.843 6.238 -47.432 1.00 48.41 237 ASP A CA 1
ATOM 1860 C C . ASP A 1 237 ? 11.979 5.729 -48.886 1.00 48.41 237 ASP A C 1
ATOM 1862 O O . ASP A 1 237 ? 11.769 4.546 -49.162 1.00 48.41 237 ASP A O 1
ATOM 1866 N N . ASP A 1 238 ? 12.283 6.656 -49.808 1.00 44.97 238 ASP A N 1
ATOM 1867 C CA . ASP A 1 238 ? 12.706 6.412 -51.207 1.00 44.97 238 ASP A CA 1
ATOM 1868 C C . ASP A 1 238 ? 14.224 6.142 -51.317 1.00 44.97 238 ASP A C 1
ATOM 1870 O O . ASP A 1 238 ? 15.021 6.925 -50.741 1.00 44.97 238 ASP A O 1
#

Secondary structure (DSSP, 8-state):
-HHHHHHHHHTT--GGGS--SSHHHHHHHHHHHHHHTT-HHHHHHHHHHH-TTS--HHHHHHHHHS----HHHHHHTTSGGG-S-TT--HHHHHHHHHHHHHHHHHHHHHHHHHHS-EEEEE-SGGG--HHHHHHIIIIIHHHTTSGGGTTEEEEE-SSS----GGGT-TTT-----PPPPPHHHHHHHHHHTTPPPBTTTB-HHHHHHHHTT-HHHHHHHHHHHHHHHHH--TTS--